Protein AF-A0AA36N4H5-F1 (afdb_monomer)

Sequence (220 aa):
MVGLMPTWQHLLQSPEVEKYDWLLNLEFDHLLRVRQLRLSIATYLARLSSEAKAAETDPLLLMFGNAFLFNRGMVKDMKRQWSSLGRTAPPGHSASGCPMFMEGHFEWPQSCSQDIVYPTLVTLMSPPVGAFGAPGCGQPPGDQLPLACFEFQRQPVHDTGLDQLSLVKEVAALARGLDASAAESSNATAALLRGAKDVPLFHHFSDPAARRAAVELLGA

Organism: NCBI:txid2562239

Mean predicted aligned error: 5.53 Å

Structure (mmCIF, N/CA/C/O backbone):
data_AF-A0AA36N4H5-F1
#
_entry.id   AF-A0AA36N4H5-F1
#
loop_
_atom_site.group_PDB
_atom_site.id
_atom_site.type_symbol
_atom_site.label_atom_id
_atom_site.label_alt_id
_atom_site.label_comp_id
_atom_site.label_asym_id
_atom_site.label_entity_id
_atom_site.label_seq_id
_atom_site.pdbx_PDB_ins_code
_atom_site.Cartn_x
_atom_site.Cartn_y
_atom_site.Cartn_z
_atom_site.occupancy
_atom_site.B_iso_or_equiv
_atom_site.auth_seq_id
_atom_site.auth_comp_id
_atom_site.auth_asym_id
_atom_site.auth_atom_id
_atom_site.pdbx_PDB_model_num
ATOM 1 N N . MET A 1 1 ? 6.215 5.063 13.542 1.00 59.59 1 MET A N 1
ATOM 2 C CA . MET A 1 1 ? 4.873 4.471 13.748 1.00 59.59 1 MET A CA 1
ATOM 3 C C . MET A 1 1 ? 3.957 5.247 14.702 1.00 59.59 1 MET A C 1
ATOM 5 O O . MET A 1 1 ? 2.751 5.181 14.514 1.00 59.59 1 MET A O 1
ATOM 9 N N . VAL A 1 2 ? 4.484 6.064 15.630 1.00 67.19 2 VAL A N 1
ATOM 10 C CA . VAL A 1 2 ? 3.697 6.910 16.568 1.00 67.19 2 VAL A CA 1
ATOM 11 C C . VAL A 1 2 ? 2.617 7.788 15.890 1.00 67.19 2 VAL A C 1
ATOM 13 O O . VAL A 1 2 ? 1.621 8.130 16.517 1.00 67.19 2 VAL A O 1
ATOM 16 N N . GLY A 1 3 ? 2.763 8.117 14.600 1.00 82.94 3 GLY A N 1
ATOM 17 C CA . GLY A 1 3 ? 1.772 8.893 13.842 1.00 82.94 3 GLY A CA 1
ATOM 18 C C . GLY A 1 3 ? 0.580 8.105 13.279 1.00 82.94 3 GLY A C 1
ATOM 19 O O . GLY A 1 3 ? -0.415 8.724 12.919 1.00 82.94 3 GLY A O 1
ATOM 20 N N . LEU A 1 4 ? 0.635 6.768 13.217 1.00 88.00 4 LEU A N 1
ATOM 21 C CA . LEU A 1 4 ? -0.356 5.973 12.480 1.00 88.00 4 LEU A CA 1
ATOM 22 C C . LEU A 1 4 ? -1.772 6.100 13.064 1.00 88.00 4 LEU A C 1
ATOM 24 O O . LEU A 1 4 ? -2.728 6.393 12.346 1.00 88.00 4 LEU A O 1
ATOM 28 N N . MET A 1 5 ? -1.904 5.906 14.377 1.00 91.94 5 MET A N 1
ATOM 29 C CA . MET A 1 5 ? -3.202 5.914 15.058 1.00 91.94 5 MET A CA 1
ATOM 30 C C . MET 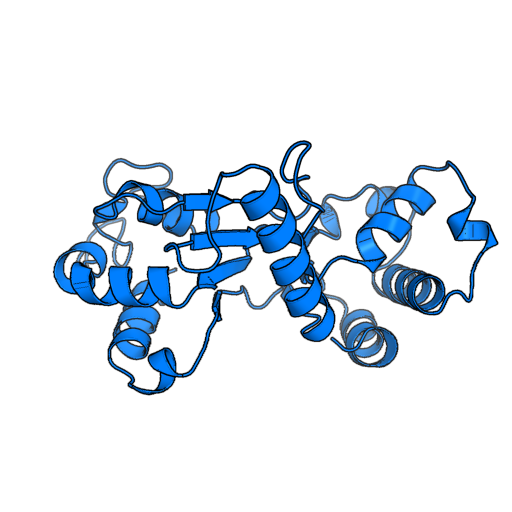A 1 5 ? -3.858 7.305 15.068 1.00 91.94 5 MET A C 1
ATOM 32 O O . MET A 1 5 ? -5.037 7.391 14.720 1.00 91.94 5 MET A O 1
ATOM 36 N 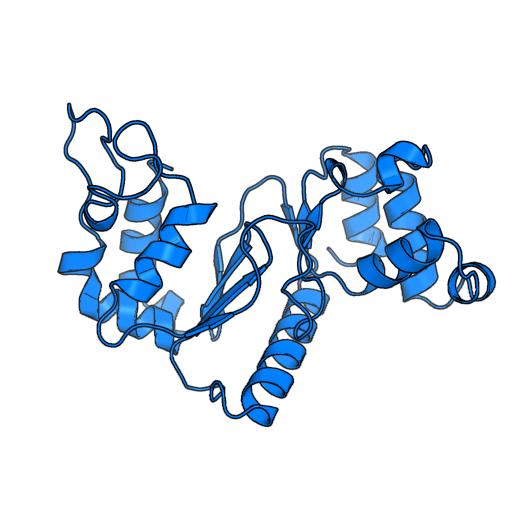N . PRO A 1 6 ? -3.135 8.408 15.361 1.00 92.38 6 PRO A N 1
ATOM 37 C CA . PRO A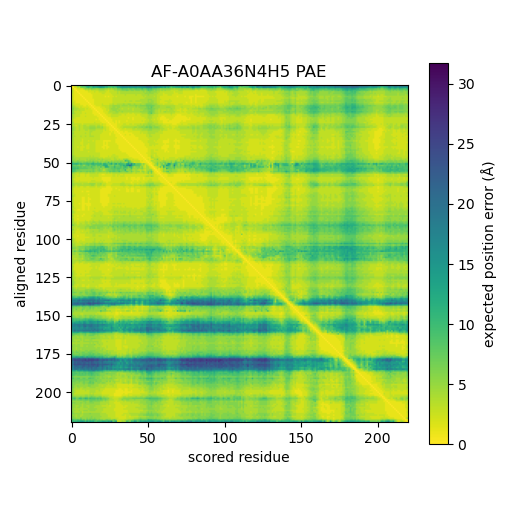 1 6 ? -3.676 9.757 15.187 1.00 92.38 6 PRO A CA 1
ATOM 38 C C . PRO A 1 6 ? -4.126 10.061 13.752 1.00 92.38 6 PRO A C 1
ATOM 40 O O . PRO A 1 6 ? -5.172 10.682 13.562 1.00 92.38 6 PRO A O 1
ATOM 43 N N . THR A 1 7 ? -3.380 9.606 12.736 1.00 92.88 7 THR A N 1
ATOM 44 C CA . THR A 1 7 ? -3.772 9.788 11.331 1.00 92.88 7 THR A CA 1
ATOM 45 C C . THR A 1 7 ? -5.088 9.078 11.029 1.00 92.88 7 THR A C 1
ATOM 47 O O . THR A 1 7 ? -5.993 9.699 10.474 1.00 92.88 7 THR A O 1
ATOM 50 N N . TRP A 1 8 ? -5.250 7.820 11.445 1.00 95.25 8 TRP A N 1
ATOM 51 C CA . TRP A 1 8 ? -6.520 7.113 11.271 1.00 95.25 8 TRP A CA 1
ATOM 52 C C . TRP A 1 8 ? -7.668 7.741 12.060 1.00 95.25 8 TRP A C 1
ATOM 54 O O . TRP A 1 8 ? -8.757 7.885 11.513 1.00 95.25 8 TRP A O 1
ATOM 64 N N . GLN A 1 9 ? -7.432 8.176 13.301 1.00 95.69 9 GLN A N 1
ATOM 65 C CA . GLN A 1 9 ? -8.433 8.895 14.094 1.00 95.69 9 GLN A CA 1
ATOM 66 C C . GLN A 1 9 ? -8.966 10.110 13.327 1.00 95.69 9 GLN A C 1
ATOM 68 O O . GLN A 1 9 ? -10.178 10.303 13.242 1.00 95.69 9 GLN A O 1
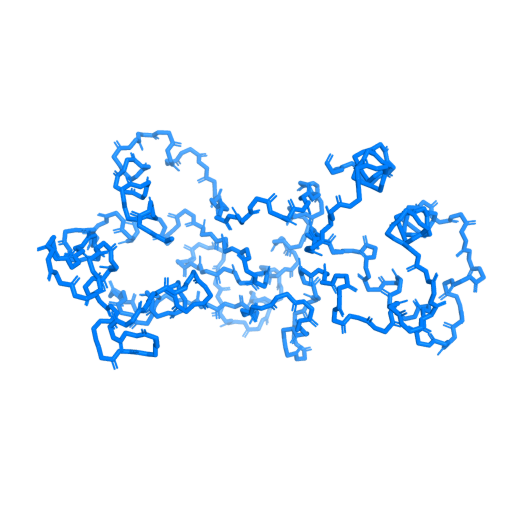ATOM 73 N N . HIS A 1 10 ? -8.065 10.905 12.746 1.00 95.19 10 HIS A N 1
ATOM 74 C CA . HIS A 1 10 ? -8.432 12.070 11.951 1.00 95.19 10 HIS A CA 1
ATOM 75 C C . HIS A 1 10 ? -9.181 11.679 10.666 1.00 95.19 10 HIS A C 1
ATOM 77 O O . HIS A 1 10 ? -10.237 12.237 10.370 1.00 95.19 10 HIS A O 1
ATOM 83 N N . LEU A 1 11 ? -8.673 10.690 9.924 1.00 95.06 11 LEU A N 1
ATOM 84 C CA . LEU A 1 11 ? -9.280 10.228 8.672 1.00 95.06 11 LEU A CA 1
ATOM 85 C C . LEU A 1 11 ? -10.694 9.675 8.878 1.00 95.06 11 LEU A C 1
ATOM 87 O O . LEU A 1 11 ? -11.600 10.035 8.134 1.00 95.06 11 LEU A O 1
ATOM 91 N N . LEU A 1 12 ? -10.914 8.840 9.896 1.00 96.00 12 LEU A N 1
ATOM 92 C CA . LEU A 1 12 ? -12.207 8.187 10.138 1.00 96.00 12 LEU A CA 1
ATOM 93 C C . LEU A 1 12 ? -13.285 9.155 10.653 1.00 96.00 12 LEU A C 1
ATOM 95 O O . LEU A 1 12 ? -14.481 8.883 10.513 1.00 96.00 12 LEU A O 1
ATOM 99 N N . GLN A 1 13 ? -12.876 10.290 11.222 1.00 94.94 13 GLN A N 1
ATOM 100 C CA . GLN A 1 13 ? -13.772 11.390 11.587 1.00 94.94 13 GLN A CA 1
ATOM 101 C C . GLN A 1 13 ? -14.134 12.285 10.395 1.00 94.94 13 GLN A C 1
ATOM 103 O O . GLN A 1 13 ? -15.137 12.995 10.453 1.00 94.94 13 GLN A O 1
ATOM 108 N N . SER A 1 14 ? -13.348 12.252 9.317 1.00 94.50 14 SER A N 1
ATOM 109 C CA . SER A 1 14 ? -13.592 13.065 8.132 1.00 94.50 14 SER A CA 1
ATOM 110 C C . SER A 1 14 ? -14.694 12.456 7.255 1.00 94.50 14 SER A C 1
ATOM 112 O O . SER A 1 14 ? -14.618 11.273 6.926 1.00 94.50 14 SER A O 1
ATOM 114 N N . PRO A 1 15 ? -15.693 13.233 6.798 1.00 91.19 15 PRO A N 1
ATOM 115 C CA . PRO A 1 15 ? -16.678 12.749 5.827 1.00 91.19 15 PRO A CA 1
ATOM 116 C C . PRO A 1 15 ? -16.055 12.473 4.448 1.00 91.19 15 PRO A C 1
ATOM 118 O O . PRO A 1 15 ? -16.621 11.733 3.648 1.00 91.19 15 PRO A O 1
ATOM 121 N N . GLU A 1 16 ? -14.877 13.037 4.161 1.00 90.88 16 GLU A N 1
ATOM 122 C CA . GLU A 1 16 ? -14.181 12.844 2.886 1.00 90.88 16 GLU A CA 1
ATOM 123 C C . GLU A 1 16 ? -13.775 11.388 2.662 1.00 90.88 16 GLU A C 1
ATOM 125 O O . GLU A 1 16 ? -13.775 10.921 1.525 1.00 90.88 16 GLU A O 1
ATOM 130 N N . VAL A 1 17 ? -13.478 10.652 3.737 1.00 91.88 17 VAL A N 1
ATOM 131 C CA . VAL A 1 17 ? -13.031 9.258 3.649 1.00 91.88 17 VAL A CA 1
ATOM 132 C C . VAL A 1 17 ? -14.075 8.360 2.978 1.00 91.88 17 VAL A C 1
ATOM 134 O O . VAL A 1 17 ? -13.733 7.415 2.274 1.00 91.88 17 VAL A O 1
ATOM 137 N N . GLU A 1 18 ? -15.358 8.692 3.134 1.00 89.69 18 GLU A N 1
ATOM 138 C CA . GLU A 1 18 ? -16.476 7.904 2.614 1.00 89.69 18 GLU A CA 1
ATOM 139 C C . GLU A 1 18 ? -16.642 8.054 1.093 1.00 89.69 18 GLU A C 1
ATOM 141 O O . GLU A 1 18 ? -17.274 7.207 0.457 1.00 89.69 18 GLU A O 1
ATOM 146 N N . LYS A 1 19 ? -16.031 9.084 0.489 1.00 94.56 19 LYS A N 1
ATOM 147 C CA . LYS A 1 19 ? -16.083 9.339 -0.959 1.00 94.56 19 LYS A CA 1
ATOM 148 C C . LYS A 1 19 ? -15.168 8.418 -1.760 1.00 94.56 19 LYS A C 1
ATOM 150 O O . LYS A 1 19 ? -15.390 8.234 -2.951 1.00 94.56 19 LYS A O 1
ATOM 155 N N . TYR A 1 20 ? -14.169 7.809 -1.126 1.00 95.19 20 TYR A N 1
ATOM 156 C CA . TYR A 1 20 ? -13.205 6.944 -1.801 1.00 95.19 20 TYR A CA 1
ATOM 157 C C . TYR A 1 20 ? -13.649 5.479 -1.746 1.00 95.19 20 TYR A C 1
ATOM 159 O O . TYR A 1 20 ? -14.224 5.029 -0.753 1.00 95.19 20 TYR A O 1
ATOM 167 N N . ASP A 1 21 ? -13.417 4.735 -2.829 1.00 95.56 21 ASP A N 1
ATOM 168 C CA . ASP A 1 21 ? -13.652 3.282 -2.862 1.00 95.56 21 ASP A CA 1
ATOM 169 C C . ASP A 1 21 ? -12.502 2.516 -2.195 1.00 95.56 21 ASP A C 1
ATOM 171 O O . ASP A 1 21 ? -12.712 1.453 -1.614 1.00 95.56 21 ASP A O 1
ATOM 175 N N . TRP A 1 22 ? -11.300 3.096 -2.252 1.00 96.44 22 TRP A N 1
ATOM 176 C CA . TRP A 1 22 ? -10.064 2.555 -1.705 1.00 96.44 22 TRP A CA 1
ATOM 177 C C . TRP A 1 22 ? -9.249 3.658 -1.035 1.00 96.44 22 TRP A C 1
ATOM 179 O O . TRP A 1 22 ? -9.112 4.754 -1.581 1.00 96.44 22 TRP A O 1
ATOM 189 N N . LEU A 1 23 ? -8.667 3.344 0.118 1.00 96.69 23 LEU A N 1
ATOM 190 C CA . LEU A 1 23 ? -7.613 4.125 0.753 1.00 96.69 23 LEU A CA 1
ATOM 191 C C . LEU A 1 23 ? -6.299 3.367 0.653 1.00 96.69 23 LEU A C 1
ATOM 193 O O . LEU A 1 23 ? -6.279 2.143 0.743 1.00 96.69 23 LEU A O 1
ATOM 197 N N . LEU A 1 24 ? -5.206 4.104 0.511 1.00 96.12 24 LEU A N 1
ATOM 198 C CA . LEU A 1 24 ? -3.859 3.557 0.466 1.00 96.12 24 LEU A CA 1
ATOM 199 C C . LEU A 1 24 ? -3.052 4.141 1.626 1.00 96.12 24 LEU A C 1
ATOM 201 O O . LEU A 1 24 ? -2.937 5.360 1.749 1.00 96.12 24 LEU A O 1
ATOM 205 N N . ASN A 1 25 ? -2.474 3.271 2.448 1.00 94.94 25 ASN A N 1
ATOM 206 C CA . ASN A 1 25 ? -1.396 3.630 3.356 1.00 94.94 25 ASN A CA 1
ATOM 207 C C . ASN A 1 25 ? -0.068 3.229 2.713 1.00 94.94 25 ASN A C 1
ATOM 209 O O . ASN A 1 25 ? 0.084 2.093 2.265 1.00 94.94 25 ASN A O 1
ATOM 213 N N . LEU A 1 26 ? 0.848 4.189 2.614 1.00 92.56 26 LEU A N 1
ATOM 214 C CA . LEU A 1 26 ? 2.094 4.053 1.873 1.00 92.56 26 LEU A CA 1
ATOM 215 C C . LEU A 1 26 ? 3.227 4.767 2.610 1.00 92.56 26 LEU A C 1
ATOM 217 O O . LEU A 1 26 ? 3.040 5.891 3.085 1.00 92.56 26 LEU A O 1
ATOM 221 N N . GLU A 1 27 ? 4.399 4.139 2.668 1.00 88.19 27 GLU A N 1
ATOM 222 C CA . GLU A 1 27 ? 5.616 4.761 3.190 1.00 88.19 27 GLU A CA 1
ATOM 223 C C . GLU A 1 27 ? 6.246 5.732 2.172 1.00 88.19 27 GLU A C 1
ATOM 225 O O . GLU A 1 27 ? 6.061 5.625 0.960 1.00 88.19 27 GLU A O 1
ATOM 230 N N . PHE A 1 28 ? 7.001 6.721 2.659 1.00 87.12 28 PHE A N 1
ATOM 231 C CA . PHE A 1 28 ? 7.526 7.817 1.826 1.00 87.12 28 PHE A CA 1
ATOM 232 C C . PHE A 1 28 ? 8.611 7.407 0.819 1.00 87.12 28 PHE A C 1
ATOM 234 O O . PHE A 1 28 ? 8.951 8.186 -0.073 1.00 87.12 28 PHE A O 1
ATOM 241 N N . ASP A 1 29 ? 9.182 6.220 0.976 1.00 87.81 29 ASP A N 1
ATOM 242 C CA . ASP A 1 29 ? 10.227 5.655 0.122 1.00 87.81 29 ASP A CA 1
ATOM 243 C C . ASP A 1 29 ? 9.671 4.811 -1.039 1.00 87.81 29 ASP A C 1
ATOM 245 O O . ASP A 1 29 ? 10.438 4.207 -1.798 1.00 87.81 29 ASP A O 1
ATOM 249 N N . HIS A 1 30 ? 8.346 4.798 -1.198 1.00 91.81 30 HIS A N 1
ATOM 250 C CA . HIS A 1 30 ? 7.672 4.179 -2.323 1.00 91.81 30 HIS A CA 1
ATOM 251 C C . HIS A 1 30 ? 7.376 5.193 -3.431 1.00 91.81 30 HIS A C 1
ATOM 253 O O . HIS A 1 30 ? 6.950 6.327 -3.202 1.00 91.81 30 HIS A O 1
ATOM 259 N N . LEU A 1 31 ? 7.538 4.742 -4.668 1.00 92.31 31 LEU A N 1
ATOM 260 C CA . LEU A 1 31 ? 7.066 5.417 -5.864 1.00 92.31 31 LEU A CA 1
ATOM 261 C C . LEU A 1 31 ? 5.802 4.711 -6.372 1.00 92.31 31 LEU A C 1
ATOM 263 O O . LEU A 1 31 ? 5.827 3.512 -6.651 1.00 92.31 31 LEU A O 1
ATOM 267 N N . LEU A 1 32 ? 4.711 5.465 -6.519 1.00 94.25 32 LEU A N 1
ATOM 268 C CA . LEU A 1 32 ? 3.389 4.945 -6.861 1.00 94.25 32 LEU A CA 1
ATOM 269 C C . LEU A 1 32 ? 2.999 5.242 -8.311 1.00 94.25 32 LEU A C 1
ATOM 271 O O . LEU A 1 32 ? 2.854 6.389 -8.698 1.00 94.25 32 LEU A O 1
ATOM 275 N N . ARG A 1 33 ? 2.663 4.207 -9.080 1.00 94.06 33 ARG A N 1
ATOM 276 C CA . ARG A 1 33 ? 2.057 4.322 -10.415 1.00 94.06 33 ARG A CA 1
ATOM 277 C C . ARG A 1 33 ? 0.545 4.195 -10.322 1.00 94.06 33 ARG A C 1
ATOM 279 O O . ARG A 1 33 ? -0.002 3.099 -10.425 1.00 94.06 33 ARG A O 1
ATOM 286 N N . VAL A 1 34 ? -0.157 5.318 -10.168 1.00 92.88 34 VAL A N 1
ATOM 287 C CA . VAL A 1 34 ? -1.609 5.349 -9.877 1.00 92.88 34 VAL A CA 1
ATOM 288 C C . VAL A 1 34 ? -2.448 4.558 -10.887 1.00 92.88 34 VAL A C 1
ATOM 290 O O . VAL A 1 34 ? -3.351 3.815 -10.498 1.00 92.88 34 VAL A O 1
ATOM 293 N N . ARG A 1 35 ? -2.163 4.684 -12.191 1.00 93.19 35 ARG A N 1
ATOM 294 C CA . ARG A 1 35 ? -2.881 3.917 -13.224 1.00 93.19 35 ARG A CA 1
ATOM 295 C C . ARG A 1 35 ? -2.684 2.416 -13.029 1.00 93.19 35 ARG A C 1
ATOM 297 O O . ARG A 1 35 ? -3.655 1.666 -13.089 1.00 93.19 35 ARG A O 1
ATOM 304 N N . GLN A 1 36 ? -1.445 2.002 -12.785 1.00 93.81 36 GLN A N 1
ATOM 305 C CA . GLN A 1 36 ? -1.119 0.600 -12.585 1.00 93.81 36 GLN A CA 1
ATOM 306 C C . GLN A 1 36 ? -1.735 0.078 -11.285 1.00 93.81 36 GLN A C 1
ATOM 308 O O . GLN A 1 36 ? -2.271 -1.019 -11.288 1.00 93.81 36 GLN A O 1
ATOM 313 N N . LEU A 1 37 ? -1.782 0.890 -10.221 1.00 95.38 37 LEU A N 1
ATOM 314 C CA . LEU A 1 37 ? -2.441 0.531 -8.961 1.00 95.38 37 LEU A CA 1
ATOM 315 C C . LEU A 1 37 ? -3.902 0.144 -9.190 1.00 95.38 37 LEU A C 1
ATOM 317 O O . LEU A 1 37 ? -4.343 -0.906 -8.735 1.00 95.38 37 LEU A O 1
ATOM 321 N N . ARG A 1 38 ? -4.640 0.960 -9.950 1.00 95.31 38 ARG A N 1
ATOM 322 C CA . ARG A 1 38 ? -6.045 0.683 -10.284 1.00 95.31 38 ARG A CA 1
ATOM 323 C C . ARG A 1 38 ? -6.199 -0.620 -11.074 1.00 95.31 38 ARG A C 1
ATOM 325 O O . ARG A 1 38 ? -7.095 -1.403 -10.775 1.00 95.31 38 ARG A O 1
ATOM 332 N N . LEU A 1 39 ? -5.319 -0.866 -12.048 1.00 94.31 39 LEU A N 1
ATOM 333 C CA . LEU A 1 39 ? -5.316 -2.107 -12.831 1.00 94.31 39 LEU A CA 1
ATOM 334 C C . LEU A 1 39 ? -4.983 -3.332 -11.967 1.00 94.31 39 LEU A C 1
ATOM 336 O O . LEU A 1 39 ? -5.626 -4.373 -12.110 1.00 94.31 39 LEU A O 1
ATOM 340 N N . SER A 1 40 ? -4.025 -3.210 -11.048 1.00 94.00 40 SER A N 1
ATOM 341 C CA . SER A 1 40 ? -3.658 -4.271 -10.110 1.00 94.00 40 SER A CA 1
ATOM 342 C C . SER A 1 40 ? -4.802 -4.589 -9.149 1.00 94.00 40 SER A C 1
ATOM 344 O O . SER A 1 40 ? -5.121 -5.762 -8.988 1.00 94.00 40 SER A O 1
ATOM 346 N N . ILE A 1 41 ? -5.480 -3.578 -8.587 1.00 94.75 41 ILE A N 1
ATOM 347 C CA . ILE A 1 41 ? -6.679 -3.778 -7.752 1.00 94.75 41 ILE A CA 1
ATOM 348 C C . ILE A 1 41 ? -7.748 -4.544 -8.539 1.00 94.75 41 ILE A C 1
ATOM 350 O O . ILE A 1 41 ? -8.220 -5.578 -8.074 1.00 94.75 41 ILE A O 1
ATOM 354 N N . ALA A 1 42 ? -8.086 -4.093 -9.751 1.00 94.31 42 ALA A N 1
ATOM 355 C CA . ALA A 1 42 ? -9.085 -4.762 -10.586 1.00 94.31 42 ALA A CA 1
ATOM 356 C C . ALA A 1 42 ? -8.696 -6.219 -10.901 1.00 94.31 42 ALA A C 1
ATOM 358 O O . ALA A 1 42 ? -9.529 -7.121 -10.826 1.00 94.31 42 ALA A O 1
ATOM 359 N N . THR A 1 43 ? -7.415 -6.464 -11.193 1.00 92.50 43 THR A N 1
ATOM 360 C CA . THR A 1 43 ? -6.883 -7.810 -11.455 1.00 92.50 43 THR A CA 1
ATOM 361 C C . THR A 1 43 ? -7.000 -8.711 -10.227 1.00 92.50 43 THR A C 1
ATOM 363 O O . THR A 1 43 ? -7.411 -9.864 -10.349 1.00 92.50 43 THR A O 1
ATOM 366 N N . TYR A 1 44 ? -6.664 -8.195 -9.043 1.00 92.81 44 TYR A N 1
ATOM 367 C CA . TYR A 1 44 ? -6.799 -8.922 -7.783 1.00 92.81 44 TYR A CA 1
ATOM 368 C C . TYR A 1 44 ? -8.263 -9.267 -7.509 1.00 92.81 44 TYR A C 1
ATOM 370 O O . TYR A 1 44 ? -8.577 -10.430 -7.278 1.00 92.81 44 TYR A O 1
ATOM 378 N N . LEU A 1 45 ? -9.168 -8.289 -7.596 1.00 92.75 45 LEU A N 1
ATOM 379 C CA . LEU A 1 45 ? -10.597 -8.497 -7.347 1.00 92.75 45 LEU A CA 1
ATOM 380 C C . LEU A 1 45 ? -11.213 -9.526 -8.299 1.00 92.75 45 LEU A C 1
ATOM 382 O O . LEU A 1 45 ? -11.966 -10.391 -7.852 1.00 92.75 45 LEU A O 1
ATOM 386 N N . ALA A 1 46 ? -10.857 -9.481 -9.586 1.00 92.12 46 ALA A N 1
ATOM 387 C CA . ALA A 1 46 ? -11.315 -10.462 -10.565 1.00 92.12 46 ALA A CA 1
ATOM 388 C C . ALA A 1 46 ? -10.874 -11.888 -10.192 1.00 92.12 46 ALA A C 1
ATOM 390 O O . ALA A 1 46 ? -11.685 -12.814 -10.235 1.00 92.12 46 ALA A O 1
ATOM 391 N N . ARG A 1 47 ? -9.613 -12.061 -9.765 1.00 90.44 47 ARG A N 1
ATOM 392 C CA . ARG A 1 47 ? -9.093 -13.362 -9.313 1.00 90.44 47 ARG A CA 1
ATOM 393 C C . ARG A 1 47 ? -9.788 -13.844 -8.042 1.00 90.44 47 ARG A C 1
ATOM 395 O O . ARG A 1 47 ? -10.304 -14.957 -8.025 1.00 90.44 47 ARG A O 1
ATOM 402 N N . LEU A 1 48 ? -9.878 -12.996 -7.019 1.00 90.12 48 LEU A N 1
ATOM 403 C CA . LEU A 1 48 ? -10.523 -13.337 -5.746 1.00 90.12 48 LEU A CA 1
ATOM 404 C C . LEU A 1 48 ? -12.000 -13.713 -5.922 1.00 90.12 48 LEU A C 1
ATOM 406 O O . LEU A 1 48 ? -12.462 -14.675 -5.308 1.00 90.12 48 LEU A O 1
ATOM 410 N N . SER A 1 49 ? -12.707 -13.005 -6.805 1.00 88.00 49 SER A N 1
ATOM 411 C CA . SER A 1 49 ? -14.098 -13.311 -7.149 1.00 88.00 49 SER A CA 1
ATOM 412 C C . SER A 1 49 ? -14.209 -14.653 -7.874 1.00 88.00 49 SER A C 1
ATOM 414 O O . SER A 1 49 ? -15.066 -15.465 -7.535 1.00 88.00 49 SER A O 1
ATOM 416 N N . SER A 1 50 ? -13.320 -14.922 -8.840 1.00 87.62 50 SER A N 1
ATOM 417 C CA . SER A 1 50 ? -13.313 -16.192 -9.584 1.00 87.62 50 SER A CA 1
ATOM 418 C C . SER A 1 50 ? -13.014 -17.410 -8.704 1.00 87.62 50 SER A C 1
ATOM 420 O O . SER A 1 50 ? -13.500 -18.503 -8.976 1.00 87.62 50 SER A O 1
ATOM 422 N N . GLU A 1 51 ? -12.265 -17.210 -7.620 1.00 85.69 51 GLU A N 1
ATOM 423 C CA . GLU A 1 51 ? -11.926 -18.244 -6.639 1.00 85.69 51 GLU A CA 1
ATOM 424 C C . GLU A 1 51 ? -12.934 -18.321 -5.478 1.00 85.69 51 GLU A C 1
ATOM 426 O O . GLU A 1 51 ? -12.707 -19.065 -4.526 1.00 85.69 51 GLU A O 1
ATOM 431 N N . ALA A 1 52 ? -14.033 -17.553 -5.534 1.00 81.19 52 ALA A N 1
ATOM 432 C CA . ALA A 1 52 ? -15.040 -17.434 -4.475 1.00 81.19 52 ALA A CA 1
ATOM 433 C C . ALA A 1 52 ? -14.451 -17.090 -3.089 1.00 81.19 52 ALA A C 1
ATOM 435 O O . ALA A 1 52 ? -14.990 -17.482 -2.055 1.00 81.19 52 ALA A O 1
ATOM 436 N N . LYS A 1 53 ? -13.330 -16.358 -3.065 1.00 77.56 53 LYS A N 1
ATOM 437 C CA . LYS A 1 53 ? -12.630 -15.970 -1.832 1.00 77.56 53 LYS A CA 1
ATOM 438 C C . LYS A 1 53 ? -13.130 -14.661 -1.242 1.00 77.56 53 LYS A C 1
ATOM 440 O O . LYS A 1 53 ? -13.027 -14.472 -0.035 1.00 77.56 53 LYS A O 1
ATOM 445 N N . ALA A 1 54 ? -13.612 -13.759 -2.091 1.00 83.88 54 ALA A N 1
ATOM 446 C CA . ALA A 1 54 ? -14.180 -12.480 -1.691 1.00 83.88 54 ALA A CA 1
ATOM 447 C C . ALA A 1 54 ? -15.023 -11.892 -2.824 1.00 83.88 54 ALA A C 1
ATOM 449 O O . ALA A 1 54 ? -14.647 -11.993 -3.995 1.00 83.88 54 ALA A O 1
ATOM 450 N N . ALA A 1 55 ? -16.118 -11.229 -2.469 1.00 83.19 55 ALA A N 1
ATOM 451 C CA . ALA A 1 55 ? -16.809 -10.299 -3.347 1.00 83.19 55 ALA A CA 1
ATOM 452 C C . ALA A 1 55 ? -16.161 -8.907 -3.269 1.00 83.19 55 ALA A C 1
ATOM 454 O O . ALA A 1 55 ? -15.593 -8.519 -2.250 1.00 83.19 55 ALA A O 1
ATOM 455 N N . GLU A 1 56 ? -16.304 -8.107 -4.327 1.00 78.75 56 GLU A N 1
ATOM 456 C CA . GLU A 1 56 ? -15.817 -6.717 -4.366 1.00 78.75 56 GLU A CA 1
ATOM 457 C C . GLU A 1 56 ? -16.365 -5.849 -3.214 1.00 78.75 56 GLU A C 1
ATOM 459 O O . GLU A 1 56 ? -15.710 -4.908 -2.762 1.00 78.75 56 GLU A O 1
ATOM 464 N N . THR A 1 57 ? -17.560 -6.180 -2.719 1.00 84.88 57 THR A N 1
ATOM 465 C CA . THR A 1 57 ? -18.245 -5.463 -1.638 1.00 84.88 57 THR A CA 1
ATOM 466 C C . THR A 1 57 ? -17.821 -5.878 -0.233 1.00 84.88 57 THR A C 1
ATOM 468 O O . THR A 1 57 ? -18.157 -5.170 0.719 1.00 84.88 57 THR A O 1
ATOM 471 N N . ASP A 1 58 ? -17.128 -7.007 -0.082 1.00 92.69 58 ASP A N 1
ATOM 472 C CA . ASP A 1 58 ? -16.709 -7.494 1.232 1.00 92.69 58 ASP A CA 1
ATOM 473 C C . ASP A 1 58 ? -15.657 -6.551 1.827 1.00 92.69 58 ASP A C 1
ATOM 475 O O . ASP A 1 58 ? -14.901 -5.941 1.078 1.00 92.69 58 ASP A O 1
ATOM 479 N N . PRO A 1 59 ? -15.564 -6.380 3.154 1.00 96.81 59 PRO A N 1
ATOM 480 C CA . PRO A 1 59 ? -14.415 -5.725 3.770 1.00 96.81 59 PRO A CA 1
ATOM 481 C C . PRO A 1 59 ? -13.110 -6.439 3.395 1.00 96.81 59 PRO A C 1
ATOM 483 O O . PRO A 1 59 ? -12.977 -7.641 3.627 1.00 96.81 59 PRO A O 1
ATOM 486 N N . LEU A 1 60 ? -12.150 -5.703 2.826 1.00 96.62 60 LEU A N 1
ATOM 487 C CA . LEU A 1 60 ? -10.900 -6.263 2.309 1.00 96.62 60 LEU A CA 1
ATOM 488 C C . LEU A 1 60 ? -9.683 -5.387 2.611 1.00 96.62 60 LEU A C 1
ATOM 490 O O . LEU A 1 60 ? -9.724 -4.163 2.450 1.00 96.62 60 LEU A O 1
ATOM 494 N N . LEU A 1 61 ? -8.581 -6.065 2.937 1.00 96.50 61 LEU A N 1
ATOM 495 C CA . LEU A 1 61 ? -7.223 -5.531 2.936 1.00 96.50 61 LEU A CA 1
ATOM 496 C C . LEU A 1 61 ? -6.433 -6.152 1.778 1.00 96.50 61 LEU A C 1
ATOM 498 O O . LEU A 1 61 ? -6.301 -7.375 1.705 1.00 96.50 61 LEU A O 1
ATOM 502 N N . LEU A 1 62 ? -5.848 -5.330 0.906 1.00 95.31 62 LEU A N 1
ATOM 503 C CA . LEU A 1 62 ? -4.813 -5.796 -0.019 1.00 95.31 62 LEU A CA 1
ATOM 504 C C . LEU A 1 62 ? -3.433 -5.374 0.487 1.00 95.31 62 LEU A C 1
ATOM 506 O O . LEU A 1 62 ? -3.209 -4.208 0.811 1.00 95.31 62 LEU A O 1
ATOM 510 N N . MET A 1 63 ? -2.516 -6.333 0.538 1.00 94.62 63 MET A N 1
ATOM 511 C CA . MET A 1 63 ? -1.132 -6.162 0.970 1.00 94.62 63 MET A CA 1
ATOM 512 C C . MET A 1 63 ? -0.236 -6.156 -0.266 1.00 94.62 63 MET A C 1
ATOM 514 O O . MET A 1 63 ? -0.001 -7.196 -0.891 1.00 94.62 63 MET A O 1
ATOM 518 N N . PHE A 1 64 ? 0.209 -4.966 -0.662 1.00 93.56 64 PHE A N 1
ATOM 519 C CA . PHE A 1 64 ? 1.122 -4.753 -1.781 1.00 93.56 64 PHE A CA 1
ATOM 520 C C . PHE A 1 64 ? 2.524 -4.496 -1.222 1.00 93.56 64 PHE A C 1
ATOM 522 O O . PHE A 1 64 ? 3.084 -3.413 -1.371 1.00 93.56 64 PHE A O 1
ATOM 529 N N . GLY A 1 65 ? 3.076 -5.487 -0.523 1.00 89.56 65 GLY A N 1
ATOM 530 C CA . GLY A 1 65 ? 4.274 -5.312 0.285 1.00 89.56 65 GLY A CA 1
ATOM 531 C C . GLY A 1 65 ? 3.986 -4.448 1.509 1.00 89.56 65 GLY A C 1
ATOM 532 O O . GLY A 1 65 ? 3.083 -4.764 2.280 1.00 89.56 65 GLY A O 1
ATOM 533 N N . ASN A 1 66 ? 4.720 -3.346 1.663 1.00 88.50 66 ASN A N 1
ATOM 534 C CA . ASN A 1 66 ? 4.545 -2.407 2.783 1.00 88.50 66 ASN A CA 1
ATOM 535 C C . ASN A 1 66 ? 3.527 -1.299 2.464 1.00 88.50 66 ASN A C 1
ATOM 537 O O . ASN A 1 66 ? 3.365 -0.329 3.201 1.00 88.50 66 ASN A O 1
ATOM 541 N N . ALA A 1 67 ? 2.815 -1.453 1.348 1.00 93.31 67 ALA A N 1
ATOM 542 C CA . ALA A 1 67 ? 1.689 -0.629 0.968 1.00 93.31 67 ALA A CA 1
ATOM 543 C C . ALA A 1 67 ? 0.383 -1.383 1.227 1.00 93.31 67 ALA A C 1
ATOM 545 O O . ALA A 1 67 ? 0.153 -2.470 0.692 1.00 93.31 67 ALA A O 1
ATOM 546 N N . PHE A 1 68 ? -0.498 -0.782 2.017 1.00 95.50 68 PHE A N 1
ATOM 547 C CA . PHE A 1 68 ? -1.733 -1.413 2.471 1.00 95.50 68 PHE A CA 1
ATOM 548 C C . PHE A 1 68 ? -2.938 -0.692 1.885 1.00 95.50 68 PHE A C 1
ATOM 550 O O . PHE A 1 68 ? -3.071 0.526 2.021 1.00 95.50 68 PHE A O 1
ATOM 557 N N . LEU A 1 69 ? -3.811 -1.438 1.213 1.00 96.94 69 LEU A N 1
ATOM 558 C CA . LEU A 1 69 ? -4.996 -0.901 0.564 1.00 96.94 69 LEU A CA 1
ATOM 559 C C . LEU A 1 69 ? -6.252 -1.370 1.286 1.00 96.94 69 LEU A C 1
ATOM 561 O O . LEU A 1 69 ? -6.493 -2.567 1.417 1.00 96.94 69 LEU A O 1
ATOM 565 N N . PHE A 1 70 ? -7.076 -0.414 1.687 1.00 97.25 70 PHE A N 1
ATOM 566 C CA . PHE A 1 70 ? -8.284 -0.620 2.473 1.00 97.25 70 PHE A CA 1
ATOM 567 C C . PHE A 1 70 ? -9.471 -0.264 1.599 1.00 97.25 70 PHE A C 1
ATOM 569 O O . PHE A 1 70 ? -9.591 0.891 1.178 1.00 97.25 70 PHE A O 1
ATOM 576 N N . ASN A 1 71 ? -10.353 -1.215 1.311 1.00 97.25 71 ASN A N 1
ATOM 577 C CA . ASN A 1 71 ? -11.564 -0.865 0.580 1.00 97.25 71 ASN A CA 1
ATOM 578 C C . ASN A 1 71 ? -12.580 -0.157 1.493 1.00 97.25 71 ASN A C 1
ATOM 580 O O . ASN A 1 71 ? -12.491 -0.186 2.725 1.00 97.25 71 ASN A O 1
ATOM 584 N N . ARG A 1 72 ? -13.587 0.479 0.887 1.00 96.06 72 ARG A N 1
ATOM 585 C CA . ARG A 1 72 ? -14.628 1.221 1.615 1.00 96.06 72 ARG A CA 1
ATOM 586 C C . ARG A 1 72 ? -15.324 0.370 2.685 1.00 96.06 72 ARG A C 1
ATOM 588 O O . ARG A 1 72 ? -15.646 0.900 3.748 1.00 96.06 72 ARG A O 1
ATOM 595 N N . GLY A 1 73 ? -15.562 -0.916 2.416 1.00 95.94 73 GLY A N 1
ATOM 596 C CA . GLY A 1 73 ? -16.159 -1.850 3.375 1.00 95.94 73 GLY A CA 1
ATOM 597 C C . GLY A 1 73 ? -15.322 -1.969 4.649 1.00 95.94 73 GLY A C 1
ATOM 598 O O . GLY A 1 73 ? -15.824 -1.721 5.744 1.00 95.94 73 GLY A O 1
ATOM 599 N N . MET A 1 74 ? -14.020 -2.229 4.502 1.00 96.88 74 MET A N 1
ATOM 600 C CA . MET A 1 74 ? -13.088 -2.312 5.628 1.00 96.88 74 MET A CA 1
ATOM 601 C C . MET A 1 74 ? -13.007 -1.002 6.410 1.00 96.88 74 MET A C 1
ATOM 603 O O . MET A 1 74 ? -13.063 -1.020 7.636 1.00 96.88 74 MET A O 1
ATOM 607 N N . VAL A 1 75 ? -12.933 0.143 5.730 1.00 96.94 75 VAL A N 1
ATOM 608 C CA . VAL A 1 75 ? -12.845 1.455 6.395 1.00 96.94 75 VAL A CA 1
ATOM 609 C C . VAL A 1 75 ? -14.095 1.750 7.231 1.00 96.94 75 VAL A C 1
ATOM 611 O O . VAL A 1 75 ? -13.986 2.240 8.359 1.00 96.94 75 VAL A O 1
ATOM 614 N N .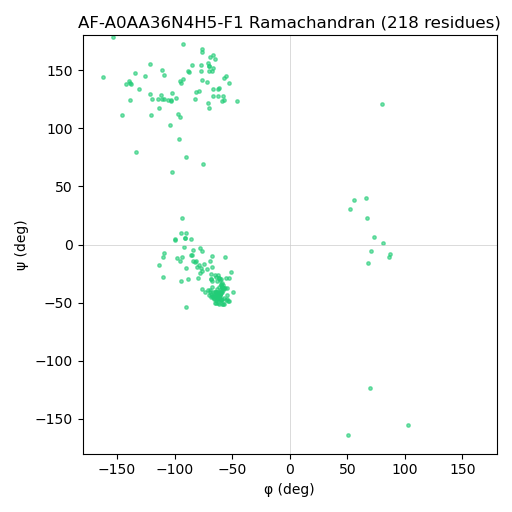 LYS A 1 76 ? -15.291 1.421 6.722 1.00 95.94 76 LYS A N 1
ATOM 615 C CA . LYS A 1 76 ? -16.548 1.541 7.484 1.00 95.94 76 LYS A CA 1
ATOM 616 C C . LYS A 1 76 ? -16.536 0.653 8.729 1.00 95.94 76 LYS A C 1
ATOM 618 O O . LYS A 1 76 ? -16.950 1.091 9.805 1.00 95.94 76 LYS A O 1
ATOM 623 N N . ASP A 1 77 ? -16.019 -0.561 8.597 1.00 96.56 77 ASP A N 1
ATOM 624 C CA . ASP A 1 77 ? -15.918 -1.517 9.696 1.00 96.56 77 ASP A CA 1
ATOM 625 C C . ASP A 1 77 ? -14.889 -1.100 10.748 1.00 96.56 77 ASP A C 1
ATOM 627 O O . ASP A 1 77 ? -15.165 -1.208 11.946 1.00 96.56 77 ASP A O 1
ATOM 631 N N . MET A 1 78 ? -13.752 -0.551 10.316 1.00 96.69 78 MET A N 1
ATOM 632 C CA . MET A 1 78 ? -12.759 0.069 11.193 1.00 96.69 78 MET A CA 1
ATOM 633 C C . MET A 1 78 ? -13.373 1.238 11.964 1.00 96.69 78 MET A C 1
ATOM 635 O O . MET A 1 78 ? -13.236 1.294 13.183 1.00 96.69 78 MET A O 1
ATOM 639 N N . LYS A 1 79 ? -14.105 2.137 11.285 1.00 96.81 79 LYS A N 1
ATOM 640 C CA . LYS A 1 79 ? -14.786 3.288 11.908 1.00 96.81 79 LYS A CA 1
ATOM 641 C C . LYS A 1 79 ? -15.762 2.850 13.000 1.00 96.81 79 LYS A C 1
ATOM 643 O O . LYS A 1 79 ? -15.733 3.403 14.096 1.00 96.81 79 LYS A O 1
ATOM 648 N N . ARG A 1 80 ? -16.590 1.833 12.730 1.00 97.19 80 ARG A N 1
ATOM 649 C CA . ARG A 1 80 ? -17.549 1.274 13.703 1.00 97.19 80 ARG A CA 1
ATOM 650 C C . ARG A 1 80 ? -16.859 0.759 14.970 1.00 97.19 80 ARG A C 1
ATOM 652 O O . ARG A 1 80 ? -17.404 0.888 16.060 1.00 97.19 80 ARG A O 1
ATOM 659 N N . GLN A 1 81 ? -15.674 0.176 14.821 1.00 97.31 81 GLN A N 1
ATOM 660 C CA . GLN A 1 81 ? -14.936 -0.497 15.893 1.00 97.31 81 GLN A CA 1
ATOM 661 C C . GLN A 1 81 ? -13.823 0.376 16.497 1.00 97.31 81 GLN A C 1
ATOM 663 O O . GLN A 1 81 ? -13.068 -0.078 17.360 1.00 97.31 81 GLN A O 1
ATOM 668 N N . TRP A 1 82 ? -13.715 1.638 16.068 1.00 96.69 82 TRP A N 1
ATOM 669 C CA . TRP A 1 82 ? -12.554 2.481 16.344 1.00 96.69 82 TRP A CA 1
ATOM 670 C C . TRP A 1 82 ? -12.354 2.800 17.829 1.00 96.69 82 TRP A C 1
ATOM 672 O O . TRP A 1 82 ? -11.227 2.989 18.267 1.00 96.69 82 TRP A O 1
ATOM 682 N N . SER A 1 83 ? -13.412 2.794 18.643 1.00 95.69 83 SER A N 1
ATOM 683 C CA . SER A 1 83 ? -13.286 2.953 20.102 1.00 95.69 83 SER A CA 1
ATOM 684 C C . SER A 1 83 ? -12.434 1.858 20.759 1.00 95.69 83 SER A C 1
ATOM 686 O O . SER A 1 83 ? -11.775 2.114 21.765 1.00 95.69 83 SER A O 1
ATOM 688 N N . SER A 1 84 ? -12.424 0.654 20.180 1.00 95.38 84 SER A N 1
ATOM 689 C CA . SER A 1 84 ? -11.568 -0.457 20.598 1.00 95.38 84 SER A CA 1
ATOM 690 C C . SER A 1 84 ? -10.230 -0.434 19.854 1.00 95.38 84 SER A C 1
ATOM 692 O O . SER A 1 84 ? -9.170 -0.383 20.479 1.00 95.38 84 SER A O 1
ATOM 694 N N . LEU A 1 85 ? -10.278 -0.399 18.517 1.00 95.31 85 LEU A N 1
ATOM 695 C CA . LEU A 1 85 ? -9.098 -0.511 17.649 1.00 95.31 85 LEU A CA 1
ATOM 696 C C . LEU A 1 85 ? -8.162 0.705 17.743 1.00 95.31 85 LEU A C 1
ATOM 698 O O . LEU A 1 85 ? -6.956 0.570 17.583 1.00 95.31 85 LEU A O 1
ATOM 702 N N . GLY A 1 86 ? -8.707 1.887 18.031 1.00 94.56 86 GLY A N 1
ATOM 703 C CA . GLY A 1 86 ? -8.009 3.173 18.069 1.00 94.56 86 GLY A CA 1
ATOM 704 C C . GLY A 1 86 ? -7.135 3.411 19.305 1.00 94.56 86 GLY A C 1
ATOM 705 O O . GLY A 1 86 ? -6.458 4.435 19.385 1.00 94.56 86 GLY A O 1
ATOM 706 N N . ARG A 1 87 ? -7.162 2.507 20.293 1.00 95.19 87 ARG A N 1
ATOM 707 C CA . ARG A 1 87 ? -6.447 2.680 21.566 1.00 95.19 87 ARG A CA 1
ATOM 708 C C . ARG A 1 87 ? -4.939 2.536 21.372 1.00 95.19 87 ARG A C 1
ATOM 710 O O . ARG A 1 87 ? -4.488 1.621 20.690 1.00 95.19 87 ARG A O 1
ATOM 717 N N . THR A 1 88 ? -4.158 3.381 22.040 1.00 95.31 88 THR A N 1
ATOM 718 C CA . THR A 1 88 ? -2.688 3.342 22.020 1.00 95.31 88 THR A CA 1
ATOM 719 C C . THR A 1 88 ? -2.098 3.154 23.411 1.00 95.31 88 THR A C 1
ATOM 721 O O . THR A 1 88 ? -2.730 3.491 24.416 1.00 95.31 88 THR A O 1
ATOM 724 N N . ALA A 1 89 ? -0.878 2.617 23.469 1.00 93.94 89 ALA A N 1
ATOM 725 C CA . ALA A 1 89 ? -0.120 2.529 24.707 1.00 93.94 89 ALA A CA 1
ATOM 726 C C . ALA A 1 89 ? 0.138 3.942 25.259 1.00 93.94 89 ALA A C 1
ATOM 728 O O . ALA A 1 89 ? 0.526 4.832 24.487 1.00 93.94 89 ALA A O 1
ATOM 729 N N . PRO A 1 90 ? -0.065 4.164 26.569 1.00 93.38 90 PRO A N 1
ATOM 730 C CA . PRO A 1 90 ? 0.025 5.491 27.160 1.00 93.38 90 PRO A CA 1
ATOM 731 C C . PRO A 1 90 ? 1.472 6.017 27.184 1.00 93.38 90 PRO A C 1
ATOM 733 O O . PRO A 1 90 ? 2.424 5.230 27.122 1.00 93.38 90 PRO A O 1
ATOM 736 N N . PRO A 1 91 ? 1.656 7.343 27.337 1.00 92.69 91 PRO A N 1
ATOM 737 C CA . PRO A 1 91 ? 2.968 7.932 27.582 1.00 92.69 91 PRO A CA 1
ATOM 738 C C . PRO A 1 91 ? 3.680 7.265 28.766 1.00 92.69 91 PRO A C 1
ATOM 740 O O . PRO A 1 91 ? 3.060 6.979 29.789 1.00 92.69 91 PRO A O 1
ATOM 743 N N . GLY A 1 92 ? 4.985 7.027 28.630 1.00 90.12 92 GLY A N 1
ATOM 744 C CA . GLY A 1 92 ? 5.800 6.356 29.652 1.00 90.12 92 GLY A CA 1
ATOM 745 C C . GLY A 1 92 ? 5.811 4.825 29.564 1.00 90.12 92 GLY A C 1
ATOM 746 O O . GLY A 1 92 ? 6.617 4.195 30.243 1.00 90.12 92 GLY A O 1
ATOM 747 N N . HIS A 1 93 ? 4.984 4.220 28.705 1.00 91.25 93 HIS A N 1
ATOM 748 C CA . HIS A 1 93 ? 5.108 2.806 28.346 1.00 91.25 93 HIS A CA 1
ATOM 749 C C . HIS A 1 93 ? 6.265 2.595 27.351 1.00 91.25 93 HIS A C 1
ATOM 751 O O . HIS A 1 93 ? 6.522 3.460 26.513 1.00 91.25 93 HIS A O 1
ATOM 757 N N . SER A 1 94 ? 6.930 1.434 27.378 1.00 90.31 94 SER A N 1
ATOM 758 C CA . SER A 1 94 ? 7.994 1.094 26.409 1.00 90.31 94 SER A CA 1
ATOM 759 C C . SER A 1 94 ? 7.494 1.102 24.959 1.00 90.31 94 SER A C 1
ATOM 761 O O . SER A 1 94 ? 8.202 1.555 24.069 1.00 90.31 94 SER A O 1
ATOM 763 N N . ALA A 1 95 ? 6.233 0.712 24.759 1.00 89.94 95 ALA A N 1
ATOM 764 C CA . ALA A 1 95 ? 5.523 0.765 23.479 1.00 89.94 95 ALA A CA 1
ATOM 765 C C . ALA A 1 95 ? 4.691 2.050 23.273 1.00 89.94 95 ALA A C 1
ATOM 767 O O . ALA A 1 95 ? 3.696 2.017 22.552 1.00 89.94 95 ALA A O 1
ATOM 768 N N . SER A 1 96 ? 5.000 3.159 23.960 1.00 91.19 96 SER A N 1
ATOM 769 C CA . SER A 1 96 ? 4.202 4.399 23.910 1.00 91.19 96 SER A CA 1
ATOM 770 C C . SER A 1 96 ? 3.821 4.791 22.472 1.00 91.19 96 SER A C 1
ATOM 772 O O . SER A 1 96 ? 4.683 4.980 21.614 1.00 91.19 96 SER A O 1
ATOM 774 N N . GLY A 1 97 ? 2.519 4.948 22.214 1.00 89.75 97 GLY A N 1
ATOM 775 C CA . GLY A 1 97 ? 1.976 5.280 20.892 1.00 89.75 97 GLY A CA 1
ATOM 776 C C . GLY A 1 97 ? 1.707 4.089 19.963 1.00 89.75 97 GLY A C 1
ATOM 777 O O . GLY A 1 97 ? 1.027 4.275 18.954 1.00 89.75 97 GLY A O 1
ATOM 778 N N . CYS A 1 98 ? 2.164 2.878 20.290 1.00 91.88 98 CYS A N 1
ATOM 779 C CA . CYS A 1 98 ? 1.772 1.675 19.559 1.00 91.88 98 CYS A CA 1
ATOM 780 C C . CYS A 1 98 ? 0.302 1.317 19.827 1.00 91.88 98 CYS A C 1
ATOM 782 O O . CYS A 1 98 ? -0.202 1.604 20.917 1.00 91.88 98 CYS A O 1
ATOM 784 N N . PRO A 1 99 ? -0.407 0.698 18.866 1.00 93.88 99 PRO A N 1
ATOM 785 C CA . PRO A 1 99 ? -1.786 0.278 19.081 1.00 93.88 99 PRO A CA 1
ATOM 786 C C . PRO A 1 99 ? -1.870 -0.756 20.208 1.00 93.88 99 PRO A C 1
ATOM 788 O O . PRO A 1 99 ? -1.102 -1.711 20.219 1.00 93.88 99 PRO A O 1
ATOM 791 N N . MET A 1 100 ? -2.816 -0.606 21.136 1.00 94.56 100 MET A N 1
ATOM 792 C CA . MET A 1 100 ? -2.981 -1.536 22.266 1.00 94.56 100 MET A CA 1
ATOM 793 C C . MET A 1 100 ? -3.293 -2.962 21.812 1.00 94.56 100 MET A C 1
ATOM 795 O O . MET A 1 100 ? -2.936 -3.913 22.492 1.00 94.56 100 MET A O 1
ATOM 799 N N . PHE A 1 101 ? -3.934 -3.124 20.654 1.00 93.31 101 PHE A N 1
ATOM 800 C CA . PHE A 1 101 ? -4.229 -4.445 20.102 1.00 93.31 101 PHE A CA 1
ATOM 801 C C . PHE A 1 101 ? -2.974 -5.216 19.657 1.00 93.31 101 PHE A C 1
ATOM 803 O O . PHE A 1 101 ? -3.073 -6.395 19.349 1.00 93.31 101 PHE A O 1
ATOM 810 N N . MET A 1 102 ? -1.804 -4.568 19.616 1.00 93.81 102 MET A N 1
ATOM 811 C CA . MET A 1 102 ? -0.514 -5.216 19.363 1.00 93.81 102 MET A CA 1
ATOM 812 C C . MET A 1 102 ? 0.113 -5.815 20.629 1.00 93.81 102 MET A C 1
ATOM 814 O O . MET A 1 102 ? 1.163 -6.448 20.545 1.00 93.81 102 MET A O 1
ATOM 818 N N . GLU A 1 103 ? -0.490 -5.622 21.805 1.00 92.62 103 GLU A N 1
ATOM 819 C CA . GLU A 1 103 ? 0.034 -6.165 23.055 1.00 92.62 103 GLU A CA 1
ATOM 820 C C . GLU A 1 103 ? 0.147 -7.696 22.997 1.00 92.62 103 GLU A C 1
ATOM 822 O O . GLU A 1 103 ? -0.821 -8.400 22.723 1.00 92.62 103 GLU A O 1
ATOM 827 N N . GLY A 1 104 ? 1.356 -8.211 23.240 1.00 88.75 104 GLY A N 1
ATOM 828 C CA . GLY A 1 104 ? 1.650 -9.648 23.177 1.00 88.75 104 GLY A CA 1
ATOM 829 C C . GLY A 1 104 ? 1.896 -10.201 21.767 1.00 88.75 104 GLY A C 1
ATOM 830 O O . GLY A 1 104 ? 2.168 -11.394 21.633 1.00 88.75 104 GLY A O 1
ATOM 831 N N . HIS A 1 105 ? 1.846 -9.361 20.729 1.00 88.81 105 HIS A N 1
ATOM 832 C CA . HIS A 1 105 ? 2.204 -9.729 19.358 1.00 88.81 105 HIS A CA 1
ATOM 833 C C . HIS A 1 105 ? 3.682 -9.431 19.046 1.00 88.81 105 HIS A C 1
ATOM 835 O O . HIS A 1 105 ? 4.409 -8.842 19.846 1.00 88.81 105 HIS A O 1
ATOM 841 N N . PHE A 1 106 ? 4.143 -9.872 17.872 1.00 86.75 106 PHE A N 1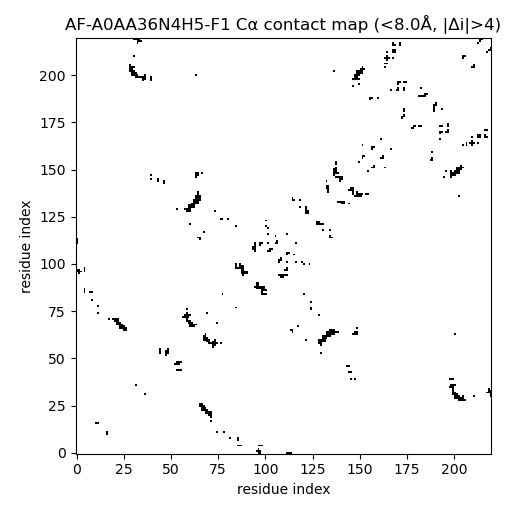
ATOM 842 C CA . PHE A 1 106 ? 5.515 -9.661 17.403 1.00 86.75 106 PHE A CA 1
ATOM 843 C C . PHE A 1 106 ? 5.896 -8.165 17.407 1.00 86.75 106 PHE A C 1
ATOM 845 O O . PHE A 1 106 ? 5.050 -7.311 17.152 1.00 86.75 106 PHE A O 1
ATOM 852 N N . GLU A 1 107 ? 7.165 -7.869 17.714 1.00 83.56 107 GLU A N 1
ATOM 853 C CA . GLU A 1 107 ? 7.749 -6.530 17.952 1.00 83.56 107 GLU A CA 1
ATOM 854 C C . GLU A 1 107 ? 7.292 -5.770 19.209 1.00 83.56 107 GLU A C 1
ATOM 856 O O . GLU A 1 107 ? 7.992 -4.850 19.639 1.00 83.56 107 GLU A O 1
ATOM 861 N N . TRP A 1 108 ? 6.195 -6.158 19.859 1.00 85.44 108 TRP A N 1
ATOM 862 C CA . TRP A 1 108 ? 5.785 -5.546 21.123 1.00 85.44 108 TRP A CA 1
ATOM 863 C C . TRP A 1 108 ? 6.647 -6.043 22.304 1.00 85.44 108 TRP A C 1
ATOM 865 O O . TRP A 1 108 ? 6.915 -7.242 22.399 1.00 85.44 108 TRP A O 1
ATOM 875 N N . PRO A 1 109 ? 7.016 -5.186 23.282 1.00 85.94 109 PRO A N 1
ATOM 876 C CA . PRO A 1 109 ? 6.698 -3.761 23.412 1.00 85.94 109 PRO A CA 1
ATOM 877 C C . PRO A 1 109 ? 7.765 -2.810 22.839 1.00 85.94 109 PRO A C 1
ATOM 879 O O . PRO A 1 109 ? 7.734 -1.618 23.135 1.00 85.94 109 PRO A O 1
ATOM 882 N N . GLN A 1 110 ? 8.759 -3.307 22.105 1.00 85.81 110 GLN A N 1
ATOM 883 C CA . GLN A 1 110 ? 9.898 -2.505 21.649 1.00 85.81 110 GLN A CA 1
ATOM 884 C C . GLN A 1 110 ? 9.525 -1.595 20.476 1.00 85.81 110 GLN A C 1
ATOM 886 O O . GLN A 1 110 ? 9.988 -0.457 20.392 1.00 85.81 110 GLN A O 1
ATOM 891 N N . SER A 1 111 ? 8.687 -2.095 19.576 1.00 83.94 111 SER A N 1
ATOM 892 C CA . SER A 1 111 ? 8.180 -1.374 18.421 1.00 83.94 111 SER A CA 1
ATOM 893 C C . SER A 1 111 ? 6.824 -1.925 17.983 1.00 83.94 111 SER A C 1
ATOM 895 O O . SER A 1 111 ? 6.248 -2.843 18.557 1.00 83.94 111 SER A O 1
ATOM 897 N N . CYS A 1 112 ? 6.280 -1.295 16.957 1.00 82.31 112 CYS A N 1
ATOM 898 C CA . CYS A 1 112 ? 5.166 -1.797 16.183 1.00 82.31 112 CYS A CA 1
ATOM 899 C C . CYS A 1 112 ? 5.432 -1.310 14.762 1.00 82.31 112 CYS A C 1
ATOM 901 O O . CYS A 1 112 ? 5.424 -0.099 14.553 1.00 82.31 112 CYS A O 1
ATOM 903 N N . SER A 1 113 ? 5.745 -2.192 13.818 1.00 83.00 113 SER A N 1
ATOM 904 C CA . SER A 1 113 ? 5.941 -1.866 12.399 1.00 83.00 113 SER A CA 1
ATOM 905 C C . SER A 1 113 ? 4.616 -1.903 11.628 1.00 83.00 113 SER A C 1
ATOM 907 O O . SER A 1 113 ? 3.718 -2.680 11.960 1.00 83.00 113 SER A O 1
ATOM 909 N N . GLN A 1 114 ? 4.464 -1.065 10.590 1.00 79.50 114 GLN A N 1
ATOM 910 C CA . GLN A 1 114 ? 3.261 -1.092 9.732 1.00 79.50 114 GLN A CA 1
ATOM 911 C C . GLN A 1 114 ? 3.044 -2.486 9.130 1.00 79.50 114 GLN A C 1
ATOM 913 O O . GLN A 1 114 ? 1.909 -2.966 9.096 1.00 79.50 114 GLN A O 1
ATOM 918 N N . ASP A 1 115 ? 4.153 -3.135 8.770 1.00 81.19 115 ASP A N 1
ATOM 919 C CA . ASP A 1 115 ? 4.252 -4.469 8.178 1.00 81.19 115 ASP A CA 1
ATOM 920 C C . ASP A 1 115 ? 3.516 -5.545 8.975 1.00 81.19 115 ASP A C 1
ATOM 922 O O . ASP A 1 115 ? 3.021 -6.506 8.395 1.00 81.19 115 ASP A O 1
ATOM 926 N N . ILE A 1 116 ? 3.401 -5.370 10.293 1.00 87.38 116 ILE A N 1
ATOM 927 C CA . ILE A 1 116 ? 2.731 -6.318 11.187 1.00 87.38 116 ILE A CA 1
ATOM 928 C C . ILE A 1 116 ? 1.414 -5.757 11.730 1.00 87.38 116 ILE A C 1
ATOM 930 O O . ILE A 1 116 ? 0.479 -6.520 11.991 1.00 87.38 116 ILE A O 1
ATOM 934 N N . VAL A 1 117 ? 1.287 -4.434 11.860 1.00 92.19 117 VAL A N 1
ATOM 935 C CA . VAL A 1 117 ? 0.096 -3.809 12.448 1.00 92.19 117 VAL A CA 1
ATOM 936 C C . VAL A 1 117 ? -1.166 -4.063 11.635 1.00 92.19 117 VAL A C 1
ATOM 938 O O . VAL A 1 117 ? -2.173 -4.454 12.223 1.00 92.19 117 VAL A O 1
ATOM 941 N N . TYR A 1 118 ? -1.151 -3.887 10.312 1.00 94.62 118 TYR A N 1
ATOM 942 C CA . TYR A 1 118 ? -2.367 -4.110 9.518 1.00 94.62 118 TYR A CA 1
ATOM 943 C C . TYR A 1 118 ? -2.733 -5.586 9.344 1.00 94.62 118 TYR A C 1
ATOM 945 O O . TYR A 1 118 ? -3.918 -5.899 9.496 1.00 94.62 118 TYR A O 1
ATOM 953 N N . PRO A 1 119 ? -1.778 -6.509 9.110 1.00 92.94 119 PRO A N 1
ATOM 954 C CA . PRO A 1 119 ? -2.078 -7.938 9.152 1.00 92.94 119 PRO A CA 1
ATOM 955 C C . PRO A 1 119 ? -2.626 -8.389 10.507 1.00 92.94 119 PRO A C 1
ATOM 957 O O . PRO A 1 119 ? -3.536 -9.208 10.551 1.00 92.94 119 PRO A O 1
ATOM 960 N N . THR A 1 120 ? -2.144 -7.825 11.617 1.00 94.19 120 THR A N 1
ATOM 961 C CA . THR A 1 120 ? -2.711 -8.125 12.941 1.00 94.19 120 THR A CA 1
ATOM 962 C C . THR A 1 120 ? -4.121 -7.547 13.070 1.00 94.19 120 THR A C 1
ATOM 964 O O . THR A 1 120 ? -5.043 -8.255 13.475 1.00 94.19 120 THR A O 1
ATOM 967 N N . LEU A 1 121 ? -4.326 -6.293 12.651 1.00 95.50 121 LEU A N 1
ATOM 968 C CA . LEU A 1 121 ? -5.605 -5.586 12.749 1.00 95.50 121 LEU A CA 1
ATOM 969 C C . LEU A 1 121 ? -6.763 -6.380 12.130 1.00 95.50 121 LEU A C 1
ATOM 971 O O . LEU A 1 121 ? -7.793 -6.549 12.778 1.00 95.50 121 LEU A O 1
ATOM 975 N N . VAL A 1 122 ? -6.599 -6.891 10.906 1.00 95.81 122 VAL A N 1
ATOM 976 C CA . VAL A 1 122 ? -7.670 -7.617 10.193 1.00 95.81 122 VAL A CA 1
ATOM 977 C C . VAL A 1 122 ? -8.124 -8.888 10.912 1.00 95.81 122 VAL A C 1
ATOM 979 O O . VAL A 1 122 ? -9.295 -9.249 10.808 1.00 95.81 122 VAL A O 1
ATOM 982 N N . THR A 1 123 ? -7.236 -9.535 11.676 1.00 95.31 123 THR A N 1
ATOM 983 C CA . THR A 1 123 ? -7.569 -10.733 12.470 1.00 95.31 123 THR A CA 1
ATOM 984 C C . THR A 1 123 ? -8.351 -10.406 13.742 1.00 95.31 123 THR A C 1
ATOM 986 O O . THR A 1 123 ? -9.059 -11.266 14.261 1.00 95.31 123 THR A O 1
ATOM 989 N N . LEU A 1 124 ? -8.243 -9.167 14.233 1.00 94.94 124 LEU A N 1
ATOM 990 C CA . LEU A 1 124 ? -8.866 -8.696 15.474 1.00 94.94 124 LEU A CA 1
ATOM 991 C C . LEU A 1 124 ? -10.178 -7.936 15.243 1.00 94.94 124 LEU A C 1
ATOM 993 O O . LEU A 1 124 ? -10.916 -7.668 16.193 1.00 94.94 124 LEU A O 1
ATOM 997 N N . MET A 1 125 ? -10.481 -7.579 13.994 1.00 97.25 125 MET A N 1
ATOM 998 C CA . MET A 1 125 ? -11.779 -7.023 13.617 1.00 97.25 125 MET A CA 1
ATOM 999 C C . MET A 1 125 ? -12.894 -8.067 13.786 1.00 97.25 125 MET A C 1
ATOM 1001 O O . MET A 1 125 ? -12.669 -9.270 13.680 1.00 97.25 125 MET A O 1
ATOM 1005 N N . SER A 1 126 ? -14.116 -7.600 14.055 1.00 95.75 126 SER A N 1
ATOM 1006 C CA . SER A 1 126 ? -15.308 -8.439 14.203 1.00 95.75 126 SER A CA 1
ATOM 1007 C C . SER A 1 126 ? -16.399 -8.053 13.181 1.00 95.75 126 SER A C 1
ATOM 1009 O O . SER A 1 126 ? -16.971 -6.956 13.286 1.00 95.75 126 SER A O 1
ATOM 1011 N N . PRO A 1 127 ? -16.703 -8.924 12.191 1.00 95.75 127 PRO A N 1
ATOM 1012 C CA . PRO A 1 127 ? -15.988 -10.170 11.875 1.00 95.75 127 PRO A CA 1
ATOM 1013 C C . PRO A 1 127 ? -14.553 -9.907 11.363 1.00 95.75 127 PRO A C 1
ATOM 1015 O O . PRO A 1 127 ? -14.260 -8.775 10.964 1.00 95.75 127 PRO A O 1
ATOM 1018 N N . PRO A 1 128 ? -13.667 -10.925 11.356 1.00 96.25 128 PRO A N 1
ATOM 1019 C CA . PRO A 1 128 ? -12.346 -10.798 10.748 1.00 96.25 128 PRO A CA 1
ATOM 1020 C C . PRO A 1 128 ? -12.444 -10.407 9.275 1.00 96.25 128 PRO A C 1
ATOM 1022 O O . PRO A 1 128 ? -13.345 -10.847 8.558 1.00 96.25 128 PRO A O 1
ATOM 1025 N N . VAL A 1 129 ? -11.505 -9.579 8.830 1.00 95.81 129 VAL A N 1
ATOM 1026 C CA . VAL A 1 129 ? -11.466 -9.038 7.469 1.00 95.81 129 VAL A CA 1
ATOM 1027 C C . VAL A 1 129 ? -10.571 -9.904 6.586 1.00 95.81 129 VAL A C 1
ATOM 1029 O O . VAL A 1 129 ? -9.498 -10.334 7.009 1.00 95.81 129 VAL A O 1
ATOM 1032 N N . GLY A 1 130 ? -10.993 -10.148 5.343 1.00 94.62 130 GLY A N 1
ATOM 1033 C CA . GLY A 1 130 ? -10.171 -10.861 4.368 1.00 94.62 130 GLY A CA 1
ATOM 1034 C C . GLY A 1 130 ? -8.931 -10.047 3.994 1.00 94.62 130 GLY A C 1
ATOM 1035 O O . GLY A 1 130 ? -9.046 -8.884 3.606 1.00 94.62 130 GLY A O 1
ATOM 1036 N N . ALA A 1 131 ? -7.748 -10.656 4.089 1.00 94.38 131 ALA A N 1
ATOM 1037 C CA . ALA A 1 131 ? -6.486 -10.036 3.700 1.00 94.38 131 ALA A CA 1
ATOM 1038 C C . ALA A 1 131 ? -5.782 -10.853 2.618 1.00 94.38 131 ALA A C 1
ATOM 1040 O O . ALA A 1 131 ? -5.606 -12.063 2.754 1.00 94.38 131 ALA A O 1
ATOM 1041 N N . PHE A 1 132 ? -5.378 -10.180 1.542 1.00 93.25 132 PHE A N 1
ATOM 1042 C CA . PHE A 1 132 ? -4.846 -10.820 0.342 1.00 93.25 132 PHE A CA 1
ATOM 1043 C C . PHE A 1 132 ? -3.581 -10.123 -0.147 1.00 93.25 132 PHE A C 1
ATOM 1045 O O . PHE A 1 132 ? -3.449 -8.907 -0.031 1.00 93.25 132 PHE A O 1
ATOM 1052 N N . GLY A 1 133 ? -2.663 -10.884 -0.736 1.00 90.88 133 GLY A N 1
ATOM 1053 C CA . GLY A 1 133 ? -1.337 -10.399 -1.113 1.00 90.88 133 GLY A CA 1
ATOM 1054 C C . GLY A 1 133 ? -0.271 -10.859 -0.122 1.00 90.88 133 GLY A C 1
ATOM 1055 O O . GLY A 1 133 ? -0.450 -11.875 0.548 1.00 90.88 133 GLY A O 1
ATOM 1056 N N . ALA A 1 134 ? 0.829 -10.117 -0.035 1.00 88.62 134 ALA A N 1
ATOM 1057 C CA . ALA A 1 134 ? 1.912 -10.398 0.901 1.00 88.62 134 ALA A CA 1
ATOM 1058 C C . ALA A 1 134 ? 2.412 -9.096 1.543 1.00 88.62 134 ALA A C 1
ATOM 1060 O O . ALA A 1 134 ? 2.539 -8.093 0.830 1.00 88.62 134 ALA A O 1
ATOM 1061 N N . PRO A 1 135 ? 2.689 -9.096 2.861 1.00 86.19 135 PRO A N 1
ATOM 1062 C CA . PRO A 1 135 ? 3.477 -8.039 3.481 1.00 86.19 135 PRO A CA 1
ATOM 1063 C C . PRO A 1 135 ? 4.939 -8.147 3.018 1.00 86.19 135 PRO A C 1
ATOM 1065 O O . PRO A 1 135 ? 5.409 -9.233 2.677 1.00 86.19 135 PRO A O 1
ATOM 1068 N N . GLY A 1 136 ? 5.677 -7.036 3.020 1.00 84.62 136 GLY A N 1
ATOM 1069 C CA . GLY A 1 136 ? 7.048 -7.001 2.508 1.00 84.62 136 GLY A CA 1
ATOM 1070 C C . GLY A 1 136 ? 7.112 -6.891 0.983 1.00 84.62 136 GLY A C 1
ATOM 1071 O O . GLY A 1 136 ? 6.611 -7.740 0.245 1.00 84.62 136 GLY A O 1
ATOM 1072 N N . CYS A 1 137 ? 7.752 -5.836 0.482 1.00 85.56 137 CYS A N 1
ATOM 1073 C CA . CYS A 1 137 ? 7.975 -5.686 -0.953 1.00 85.56 137 CYS A CA 1
ATOM 1074 C C . CYS A 1 137 ? 8.903 -6.782 -1.513 1.00 85.56 137 CYS A C 1
ATOM 1076 O O . CYS A 1 137 ? 9.598 -7.497 -0.786 1.00 85.56 137 CYS A O 1
ATOM 1078 N N . GLY A 1 138 ? 8.836 -6.992 -2.831 1.00 80.75 138 GLY A N 1
ATOM 1079 C CA . GLY A 1 138 ? 9.626 -8.009 -3.527 1.00 80.75 138 GLY A CA 1
ATOM 1080 C C . GLY A 1 138 ? 9.225 -9.462 -3.251 1.00 80.75 138 GLY A C 1
ATOM 1081 O O . GLY A 1 138 ? 9.759 -10.353 -3.909 1.00 80.75 138 GLY A O 1
ATOM 1082 N N . GLN A 1 139 ? 8.286 -9.718 -2.336 1.00 74.75 139 GLN A N 1
ATOM 1083 C CA . GLN A 1 139 ? 7.769 -11.060 -2.096 1.00 74.75 139 GLN A CA 1
ATOM 1084 C C . GLN A 1 139 ? 6.684 -11.397 -3.127 1.00 74.75 139 GLN A C 1
ATOM 1086 O O . GLN A 1 139 ? 5.720 -10.636 -3.264 1.00 74.75 139 GLN A O 1
ATOM 1091 N N . PRO A 1 140 ? 6.801 -12.517 -3.867 1.00 66.00 140 PRO A N 1
ATOM 1092 C CA . PRO A 1 140 ? 5.685 -12.993 -4.666 1.00 66.00 140 PRO A CA 1
ATOM 1093 C C . PRO A 1 140 ? 4.536 -13.330 -3.703 1.00 66.00 140 PRO A C 1
ATOM 1095 O O . PRO A 1 140 ? 4.757 -14.062 -2.735 1.00 66.00 140 PRO A O 1
ATOM 1098 N N . PRO A 1 141 ? 3.321 -12.802 -3.914 1.00 62.38 141 PRO A N 1
ATOM 1099 C CA . PRO A 1 141 ? 2.187 -13.090 -3.046 1.00 62.38 141 PRO A CA 1
ATOM 1100 C C . PRO A 1 141 ? 1.640 -14.498 -3.330 1.00 62.38 141 PRO A C 1
ATOM 1102 O O . PRO A 1 141 ? 0.560 -14.656 -3.896 1.00 62.38 141 PRO A O 1
ATOM 1105 N N . GLY A 1 142 ? 2.418 -15.527 -2.978 1.00 60.44 142 GLY A N 1
ATOM 1106 C CA . GLY A 1 142 ? 2.147 -16.922 -3.328 1.00 60.44 142 GLY A CA 1
ATOM 1107 C C . GLY A 1 142 ? 1.861 -17.128 -4.823 1.00 60.44 142 GLY A C 1
ATOM 1108 O O . GLY A 1 142 ? 2.118 -16.261 -5.658 1.00 60.44 142 GLY A O 1
ATOM 1109 N N . ASP A 1 143 ? 1.286 -18.278 -5.169 1.00 57.69 143 ASP A N 1
ATOM 1110 C CA . ASP A 1 143 ? 1.078 -18.662 -6.574 1.00 57.69 143 ASP A CA 1
ATOM 1111 C C . ASP A 1 143 ? -0.120 -17.962 -7.252 1.00 57.69 143 ASP A C 1
ATOM 1113 O O . ASP A 1 143 ? -0.371 -18.171 -8.438 1.00 57.69 143 ASP A O 1
ATOM 1117 N N . GLN A 1 144 ? -0.897 -17.141 -6.534 1.00 72.81 144 GLN A N 1
ATOM 1118 C CA . GLN A 1 144 ? -2.241 -16.750 -6.989 1.00 72.81 144 GLN A CA 1
ATOM 1119 C C . GLN A 1 144 ? -2.418 -15.274 -7.345 1.00 72.81 144 GLN A C 1
ATOM 1121 O O . GLN A 1 144 ? -3.343 -14.942 -8.090 1.00 72.81 144 GLN A O 1
ATOM 1126 N N . LEU A 1 145 ? -1.534 -14.370 -6.920 1.00 84.38 145 LEU A N 1
ATOM 1127 C CA . LEU A 1 145 ? -1.663 -12.938 -7.215 1.00 84.38 145 LEU A CA 1
ATOM 1128 C C . LEU A 1 145 ? -0.380 -12.399 -7.878 1.00 84.38 145 LEU A C 1
ATOM 1130 O O . LEU A 1 145 ? 0.710 -12.898 -7.610 1.00 84.38 145 LEU A O 1
ATOM 1134 N N . PRO A 1 146 ? -0.472 -11.440 -8.818 1.00 85.50 146 PRO A N 1
ATOM 1135 C CA . PRO A 1 146 ? 0.722 -10.866 -9.434 1.00 85.50 146 PRO A CA 1
ATOM 1136 C C . PRO A 1 146 ? 1.489 -9.999 -8.429 1.00 85.50 146 PRO A C 1
ATOM 1138 O O . PRO A 1 146 ? 0.894 -9.436 -7.520 1.00 85.50 146 PRO A O 1
ATOM 1141 N N . LEU A 1 147 ? 2.804 -9.849 -8.602 1.00 87.38 147 LEU A N 1
ATOM 1142 C CA . LEU A 1 147 ? 3.617 -8.985 -7.741 1.00 87.38 147 LEU A CA 1
ATOM 1143 C C . LEU A 1 147 ? 3.094 -7.539 -7.763 1.00 87.38 147 LEU A C 1
ATOM 1145 O O . LEU A 1 147 ? 2.952 -6.942 -8.830 1.00 87.38 147 LEU A O 1
ATOM 1149 N N . ALA A 1 148 ? 2.857 -6.967 -6.583 1.00 90.88 148 ALA A N 1
ATOM 1150 C CA . ALA A 1 148 ? 2.317 -5.615 -6.457 1.00 90.88 148 ALA A CA 1
ATOM 1151 C C . ALA A 1 148 ? 3.310 -4.575 -5.908 1.00 90.88 148 ALA A C 1
ATOM 1153 O O . ALA A 1 148 ? 3.048 -3.380 -6.018 1.00 90.88 148 ALA A O 1
ATOM 1154 N N . CYS A 1 149 ? 4.467 -4.994 -5.390 1.00 92.12 149 CYS A N 1
ATOM 1155 C CA . CYS A 1 149 ? 5.536 -4.078 -4.997 1.00 92.12 149 CYS A CA 1
ATOM 1156 C C . CYS A 1 149 ? 6.913 -4.612 -5.388 1.00 92.12 149 CYS A C 1
ATOM 1158 O O . CYS A 1 149 ? 7.300 -5.717 -5.006 1.00 92.12 149 CYS A O 1
ATOM 1160 N N . PHE A 1 150 ? 7.655 -3.810 -6.146 1.00 90.88 150 PHE A N 1
ATOM 1161 C CA . PHE A 1 150 ? 8.979 -4.132 -6.644 1.00 90.88 150 PHE A CA 1
ATOM 1162 C C . PHE A 1 150 ? 10.018 -3.507 -5.719 1.00 90.88 150 PHE A C 1
ATOM 1164 O O . PHE A 1 150 ? 10.139 -2.286 -5.666 1.00 90.88 150 PHE A O 1
ATOM 1171 N N . GLU A 1 151 ? 10.778 -4.326 -4.998 1.00 89.75 151 GLU A N 1
ATOM 1172 C CA . GLU A 1 151 ? 11.827 -3.846 -4.096 1.00 89.75 151 GLU A CA 1
ATOM 1173 C C . GLU A 1 151 ? 13.185 -3.860 -4.787 1.00 89.75 151 GLU A C 1
ATOM 1175 O O . GLU A 1 151 ? 13.748 -4.925 -5.022 1.00 89.75 151 GLU A O 1
ATOM 1180 N N . PHE A 1 152 ? 13.743 -2.686 -5.086 1.00 83.19 152 PHE A N 1
ATOM 1181 C CA . PHE A 1 152 ? 14.982 -2.603 -5.864 1.00 83.19 152 PHE A CA 1
ATOM 1182 C C . PHE A 1 152 ? 16.156 -3.373 -5.228 1.00 83.19 152 PHE A C 1
ATOM 1184 O O . PHE A 1 152 ? 16.929 -4.011 -5.935 1.00 83.19 152 PHE A O 1
ATOM 1191 N N . GLN A 1 153 ? 16.267 -3.351 -3.897 1.00 80.69 153 GLN A N 1
ATOM 1192 C CA . GLN A 1 153 ? 17.399 -3.927 -3.160 1.00 80.69 153 GLN A CA 1
ATOM 1193 C C . GLN A 1 153 ? 17.355 -5.453 -3.012 1.00 80.69 153 GLN A C 1
ATOM 1195 O O . GLN A 1 153 ? 18.399 -6.069 -2.830 1.00 80.69 153 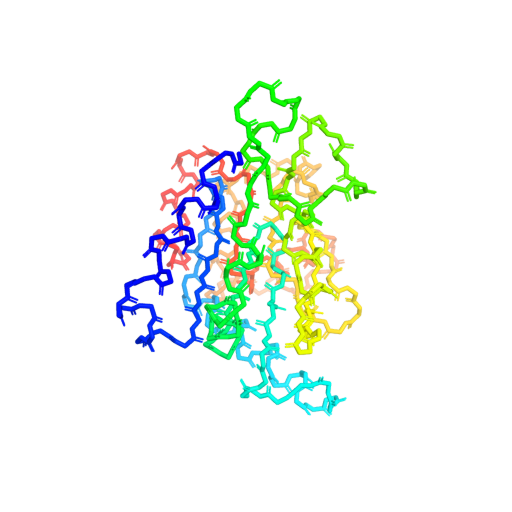GLN A O 1
ATOM 1200 N N . ARG A 1 154 ? 16.169 -6.071 -3.069 1.00 75.00 154 ARG A N 1
ATOM 1201 C CA . ARG A 1 154 ? 16.016 -7.530 -2.896 1.00 75.00 154 ARG A CA 1
ATOM 1202 C C . ARG A 1 154 ? 16.024 -8.305 -4.198 1.00 75.00 154 ARG A C 1
ATOM 1204 O O . ARG A 1 154 ? 16.042 -9.532 -4.189 1.00 75.00 154 ARG A O 1
ATOM 1211 N N . GLN A 1 155 ? 15.938 -7.599 -5.312 1.00 71.62 155 GLN A N 1
ATOM 1212 C CA . GLN A 1 155 ? 15.841 -8.228 -6.607 1.00 71.62 155 GLN A CA 1
ATOM 1213 C C . GLN A 1 155 ? 17.234 -8.497 -7.193 1.00 71.62 155 GLN A C 1
ATOM 1215 O O . GLN A 1 155 ? 18.141 -7.686 -6.994 1.00 71.62 155 GLN A O 1
ATOM 1220 N N . PRO A 1 156 ? 17.396 -9.560 -8.007 1.00 63.28 156 PRO A N 1
ATOM 1221 C CA . PRO A 1 156 ? 18.659 -9.878 -8.682 1.00 63.28 156 PRO A CA 1
ATOM 1222 C C . PRO A 1 156 ? 19.221 -8.745 -9.556 1.00 63.28 156 PRO A C 1
ATOM 1224 O O . PRO A 1 156 ? 20.357 -8.830 -10.005 1.00 63.28 156 PRO A O 1
ATOM 1227 N N . VAL A 1 157 ? 18.448 -7.678 -9.804 1.00 61.22 157 VAL A N 1
ATOM 1228 C CA . VAL A 1 157 ? 18.893 -6.443 -10.475 1.00 61.22 157 VAL A CA 1
ATOM 1229 C C . VAL A 1 157 ? 20.179 -5.904 -9.867 1.00 61.22 157 VAL A C 1
ATOM 1231 O O . VAL A 1 157 ? 21.071 -5.505 -10.614 1.00 61.22 157 VAL A O 1
ATOM 1234 N N . HIS A 1 158 ? 20.306 -5.942 -8.539 1.00 57.78 158 HIS A N 1
ATOM 1235 C CA . HIS A 1 158 ? 21.512 -5.463 -7.871 1.00 57.78 158 HIS A CA 1
ATOM 1236 C C . HIS A 1 158 ? 22.765 -6.227 -8.340 1.00 57.78 158 HIS A C 1
ATOM 1238 O O . HIS A 1 158 ? 23.818 -5.628 -8.550 1.00 57.78 158 HIS A O 1
ATOM 1244 N N . ASP A 1 159 ? 22.634 -7.528 -8.605 1.00 60.91 159 ASP A N 1
ATOM 1245 C CA . ASP A 1 159 ? 23.730 -8.381 -9.078 1.00 60.91 159 ASP A CA 1
ATOM 1246 C C . ASP A 1 159 ? 23.974 -8.250 -10.591 1.00 60.91 159 ASP A C 1
ATOM 1248 O O . ASP A 1 159 ? 25.020 -8.655 -11.094 1.00 60.91 159 ASP A O 1
ATOM 1252 N N . THR A 1 160 ? 23.032 -7.652 -11.330 1.00 60.72 160 THR A N 1
ATOM 1253 C CA . THR A 1 160 ? 23.178 -7.371 -12.771 1.00 60.72 160 THR A CA 1
ATOM 1254 C C . THR A 1 160 ? 23.916 -6.064 -13.070 1.00 60.72 160 THR A C 1
ATOM 1256 O O . THR A 1 160 ? 24.233 -5.802 -14.227 1.00 60.72 160 THR A O 1
ATOM 1259 N N . GLY A 1 161 ? 24.183 -5.234 -12.054 1.00 63.91 161 GLY A N 1
ATOM 1260 C CA . GLY A 1 161 ? 24.813 -3.919 -12.226 1.00 63.91 161 GLY A CA 1
ATOM 1261 C C . GLY A 1 161 ? 23.898 -2.848 -12.832 1.00 63.91 161 GLY A C 1
ATOM 1262 O O . GLY A 1 161 ? 24.365 -1.748 -13.124 1.00 63.91 161 GLY A O 1
ATOM 1263 N N . LEU A 1 162 ? 22.608 -3.143 -13.018 1.00 73.31 162 LEU A N 1
ATOM 1264 C CA . LEU A 1 162 ? 21.611 -2.158 -13.427 1.00 73.31 162 LEU A CA 1
ATOM 1265 C C . LEU A 1 162 ? 21.339 -1.188 -12.275 1.00 73.31 162 LEU A C 1
ATOM 1267 O O . LEU A 1 162 ? 20.906 -1.588 -11.195 1.00 73.31 162 LEU A O 1
ATOM 1271 N N . ASP A 1 163 ? 21.555 0.101 -12.521 1.00 87.00 163 ASP A N 1
ATOM 1272 C CA . ASP A 1 163 ? 21.124 1.155 -11.607 1.00 87.00 163 ASP A CA 1
ATOM 1273 C C . ASP A 1 163 ? 19.605 1.416 -11.712 1.00 87.00 163 ASP A C 1
ATOM 1275 O O . ASP A 1 163 ? 18.910 0.945 -12.620 1.00 87.00 163 ASP A O 1
ATOM 1279 N N . GLN A 1 164 ? 19.064 2.177 -10.754 1.00 88.88 164 GLN A N 1
ATOM 1280 C CA . GLN A 1 164 ? 17.633 2.501 -10.700 1.00 88.88 164 GLN A CA 1
ATOM 1281 C C . GLN A 1 164 ? 17.152 3.215 -11.972 1.00 88.88 164 GLN A C 1
ATOM 1283 O O . GLN A 1 164 ? 16.039 2.975 -12.446 1.00 88.88 164 GLN A O 1
ATOM 1288 N N . LEU A 1 165 ? 17.983 4.087 -12.548 1.00 90.31 165 LEU A N 1
ATOM 1289 C CA . LEU A 1 165 ? 17.634 4.849 -13.742 1.00 90.31 165 LEU A CA 1
ATOM 1290 C C . LEU A 1 165 ? 17.523 3.948 -14.980 1.00 90.31 165 LEU A C 1
ATOM 1292 O O . LEU A 1 165 ? 16.593 4.103 -15.774 1.00 90.31 165 LEU A O 1
ATOM 1296 N N . SER A 1 166 ? 18.457 3.018 -15.140 1.00 88.62 166 SER A N 1
ATOM 1297 C CA . SER A 1 166 ? 18.495 2.049 -16.234 1.00 88.62 166 SER A CA 1
ATOM 1298 C C . SER A 1 166 ? 17.306 1.102 -16.142 1.00 88.62 166 SER A C 1
ATOM 1300 O O . SER A 1 166 ? 16.581 0.956 -17.125 1.00 88.62 166 SER A O 1
ATOM 1302 N N . LEU A 1 167 ? 17.001 0.599 -14.938 1.00 88.06 167 LEU A N 1
ATOM 1303 C CA . LEU A 1 167 ? 15.796 -0.195 -14.686 1.00 88.06 167 LEU A CA 1
ATOM 1304 C C . LEU A 1 167 ? 14.526 0.536 -15.148 1.00 88.06 167 LEU A C 1
ATOM 1306 O O . LEU A 1 167 ? 13.702 -0.036 -15.856 1.00 88.06 167 LEU A O 1
ATOM 1310 N N . VAL A 1 168 ? 14.359 1.809 -14.780 1.00 89.88 168 VAL A N 1
ATOM 1311 C CA . VAL A 1 168 ? 13.179 2.597 -15.178 1.00 89.88 168 VAL A CA 1
ATOM 1312 C C . VAL A 1 168 ? 13.074 2.745 -16.688 1.00 89.88 168 VAL A C 1
ATOM 1314 O O . VAL A 1 168 ? 11.979 2.619 -17.237 1.00 89.88 168 VAL A O 1
ATOM 1317 N N . LYS A 1 169 ? 14.193 3.007 -17.368 1.00 90.44 169 LYS A N 1
ATOM 1318 C CA . LYS A 1 169 ? 14.219 3.147 -18.828 1.00 90.44 169 LYS A CA 1
ATOM 1319 C C . LYS A 1 169 ? 13.846 1.840 -19.521 1.00 90.44 169 LYS A C 1
ATOM 1321 O O . LYS A 1 169 ? 13.035 1.867 -20.443 1.00 90.44 169 LYS A O 1
ATOM 1326 N N . GLU A 1 170 ? 14.383 0.718 -19.057 1.00 88.75 170 GLU A N 1
ATOM 1327 C CA . GLU A 1 170 ? 14.080 -0.608 -19.603 1.00 88.75 170 GLU A CA 1
ATOM 1328 C C . GLU A 1 170 ? 12.620 -0.996 -19.360 1.00 88.75 170 GLU A C 1
ATOM 1330 O O . GLU A 1 170 ? 11.908 -1.380 -20.290 1.00 88.75 170 GLU A O 1
ATOM 1335 N N . VAL A 1 171 ? 12.123 -0.799 -18.137 1.00 89.19 171 VAL A N 1
ATOM 1336 C CA . VAL A 1 171 ? 10.713 -1.027 -17.804 1.00 89.19 171 VAL A CA 1
ATOM 1337 C C . VAL A 1 171 ? 9.794 -0.153 -18.664 1.00 89.19 171 VAL A C 1
ATOM 1339 O O . VAL A 1 171 ? 8.772 -0.630 -19.162 1.00 89.19 171 VAL A O 1
ATOM 1342 N N . ALA A 1 172 ? 10.158 1.110 -18.892 1.00 90.38 172 ALA A N 1
ATOM 1343 C CA . ALA A 1 172 ? 9.394 2.010 -19.749 1.00 90.38 172 ALA A CA 1
ATOM 1344 C C . ALA A 1 172 ? 9.407 1.573 -21.218 1.00 90.38 172 ALA A C 1
ATOM 1346 O O . ALA A 1 172 ? 8.369 1.634 -21.881 1.00 90.38 172 ALA A O 1
ATOM 1347 N N . ALA A 1 173 ? 10.554 1.124 -21.731 1.00 89.12 173 ALA A N 1
ATOM 1348 C CA . ALA A 1 173 ? 10.676 0.605 -23.089 1.00 89.12 173 ALA A CA 1
ATOM 1349 C C . ALA A 1 173 ? 9.789 -0.634 -23.287 1.00 89.12 173 ALA A C 1
ATOM 1351 O O . ALA A 1 173 ? 9.012 -0.687 -24.244 1.00 89.12 173 ALA A O 1
ATOM 1352 N N . LEU A 1 174 ? 9.817 -1.572 -22.334 1.00 87.25 174 LEU A N 1
ATOM 1353 C CA . LEU A 1 174 ? 8.960 -2.759 -22.333 1.00 87.25 174 LEU A CA 1
ATOM 1354 C C . LEU A 1 174 ? 7.473 -2.403 -22.253 1.00 87.25 174 LEU A C 1
ATOM 1356 O O . LEU A 1 174 ? 6.670 -2.944 -23.012 1.00 87.25 174 LEU A O 1
ATOM 1360 N N . ALA A 1 175 ? 7.092 -1.466 -21.381 1.00 86.44 175 ALA A N 1
ATOM 1361 C CA . ALA A 1 175 ? 5.706 -1.014 -21.252 1.00 86.44 175 ALA A CA 1
ATOM 1362 C C . ALA A 1 175 ? 5.165 -0.361 -22.539 1.00 86.44 175 ALA A C 1
ATOM 1364 O O . ALA A 1 175 ? 3.959 -0.384 -22.782 1.00 86.44 175 ALA A O 1
ATOM 1365 N N . ARG A 1 176 ? 6.047 0.200 -23.376 1.00 88.31 176 ARG A N 1
ATOM 1366 C CA . ARG A 1 176 ? 5.716 0.795 -24.683 1.00 88.31 176 ARG A CA 1
ATOM 1367 C C . ARG A 1 176 ? 5.836 -0.187 -25.852 1.00 88.31 176 ARG A C 1
ATOM 1369 O O . ARG A 1 176 ? 5.566 0.204 -26.982 1.00 88.31 176 ARG A O 1
ATOM 1376 N N . GLY A 1 177 ? 6.249 -1.430 -25.601 1.00 83.12 177 GLY A N 1
ATOM 1377 C CA . GLY A 1 177 ? 6.484 -2.427 -26.647 1.00 83.12 177 GLY A CA 1
ATOM 1378 C C . GLY A 1 177 ? 7.671 -2.099 -27.560 1.00 83.12 177 GLY A C 1
ATOM 1379 O O . GLY A 1 177 ? 7.706 -2.563 -28.693 1.00 83.12 177 GLY A O 1
ATOM 1380 N N . LEU A 1 178 ? 8.623 -1.284 -27.092 1.00 79.56 178 LEU A N 1
ATOM 1381 C CA . LEU A 1 178 ? 9.775 -0.835 -27.884 1.00 79.56 178 LEU A CA 1
ATOM 1382 C C . LEU A 1 178 ? 10.958 -1.816 -27.854 1.00 79.56 178 LEU A C 1
ATOM 1384 O O . LEU A 1 178 ? 11.898 -1.635 -28.620 1.00 79.56 178 LEU A O 1
ATOM 1388 N N . ASP A 1 179 ? 10.916 -2.844 -27.003 1.00 67.50 179 ASP A N 1
ATOM 1389 C CA . ASP A 1 179 ? 11.987 -3.838 -26.873 1.00 67.50 179 ASP A CA 1
ATOM 1390 C C . ASP A 1 179 ? 11.430 -5.272 -26.850 1.00 67.50 179 ASP A C 1
ATOM 1392 O O . ASP A 1 179 ? 11.243 -5.896 -25.802 1.00 67.50 179 ASP A O 1
ATOM 1396 N N . ALA A 1 180 ? 11.111 -5.789 -28.040 1.00 57.00 180 ALA A N 1
ATOM 1397 C CA . ALA A 1 180 ? 10.622 -7.156 -28.219 1.00 57.00 180 ALA A CA 1
ATOM 1398 C C . ALA A 1 180 ? 11.711 -8.210 -27.931 1.00 57.00 180 ALA A C 1
ATOM 1400 O O . ALA A 1 180 ? 11.403 -9.292 -27.436 1.00 57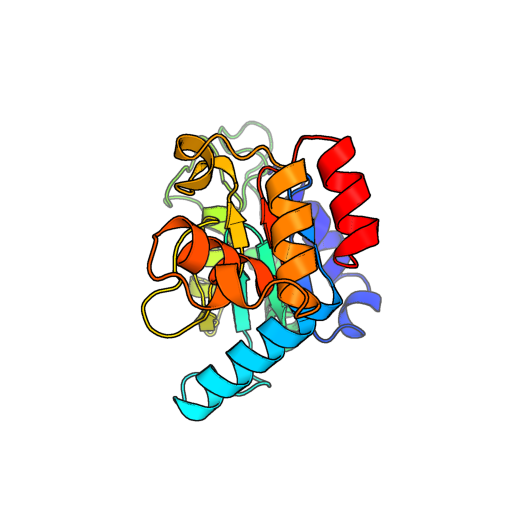.00 180 ALA A O 1
ATOM 1401 N N . SER A 1 181 ? 12.989 -7.881 -28.155 1.00 59.47 181 SER A N 1
ATOM 1402 C CA . SER A 1 181 ? 14.116 -8.793 -27.919 1.00 59.47 181 SER A CA 1
ATOM 1403 C C . SER A 1 181 ? 14.364 -9.077 -26.439 1.00 59.47 181 SER A C 1
ATOM 1405 O O . SER A 1 181 ? 14.592 -10.228 -26.061 1.00 59.47 181 SER A O 1
ATOM 1407 N N . ALA A 1 182 ? 14.272 -8.062 -25.574 1.00 56.75 182 ALA A N 1
ATOM 1408 C CA . ALA A 1 182 ? 14.336 -8.269 -24.129 1.00 56.75 182 ALA A CA 1
ATOM 1409 C C . ALA A 1 182 ? 13.102 -9.031 -23.612 1.00 56.75 182 ALA A C 1
ATOM 1411 O O . ALA A 1 182 ? 13.209 -9.825 -22.677 1.00 56.75 182 ALA A O 1
ATOM 1412 N N . ALA A 1 183 ? 11.937 -8.855 -24.248 1.00 54.38 183 ALA A N 1
ATOM 1413 C CA . ALA A 1 183 ? 10.707 -9.558 -23.888 1.00 54.38 183 ALA A CA 1
ATOM 1414 C C . ALA A 1 183 ? 10.746 -11.069 -24.190 1.00 54.38 183 ALA A C 1
ATOM 1416 O O . ALA A 1 183 ? 10.065 -11.821 -23.492 1.00 54.38 183 ALA A O 1
ATOM 1417 N N . GLU A 1 184 ? 11.556 -11.518 -25.151 1.00 57.91 184 GLU A N 1
ATOM 1418 C CA . GLU A 1 184 ? 11.671 -12.928 -25.562 1.00 57.91 184 GLU A CA 1
ATOM 1419 C C . GLU A 1 184 ? 12.818 -13.689 -24.878 1.00 57.91 184 GLU A C 1
ATOM 1421 O O . GLU A 1 184 ? 12.843 -14.920 -24.885 1.00 57.91 184 GLU A O 1
ATOM 1426 N N . SER A 1 185 ? 13.749 -12.986 -24.226 1.00 63.03 185 SER A N 1
ATOM 1427 C CA . SER A 1 185 ? 14.842 -13.630 -23.494 1.00 63.03 185 SER A CA 1
ATOM 1428 C C . SER A 1 185 ? 14.329 -14.418 -22.280 1.00 63.03 185 SER A C 1
ATOM 1430 O O . SER A 1 185 ? 13.523 -13.934 -21.472 1.00 63.03 185 SER A O 1
ATOM 1432 N N . SER A 1 186 ? 14.833 -15.645 -22.124 1.00 66.81 186 SER A N 1
ATOM 1433 C CA . SER A 1 186 ? 14.570 -16.517 -20.974 1.00 66.81 186 SER A CA 1
ATOM 1434 C C . SER A 1 186 ? 15.508 -16.258 -19.791 1.00 66.81 186 SER A C 1
ATOM 1436 O O . SER A 1 186 ? 15.469 -17.002 -18.813 1.00 66.81 186 SER A O 1
ATOM 1438 N N . ASN A 1 187 ? 16.381 -15.246 -19.866 1.00 77.56 187 ASN A N 1
ATOM 1439 C CA . ASN A 1 187 ? 17.281 -14.936 -18.759 1.00 77.56 187 ASN A CA 1
ATOM 1440 C C . ASN A 1 187 ? 16.518 -14.324 -17.564 1.00 77.56 187 ASN A C 1
ATOM 1442 O O . ASN A 1 187 ? 15.423 -13.769 -17.703 1.00 77.56 187 ASN A O 1
ATOM 1446 N N . ALA A 1 188 ? 17.096 -14.456 -16.367 1.00 74.06 188 ALA A N 1
ATOM 1447 C CA . ALA A 1 188 ? 16.474 -14.003 -15.121 1.00 74.06 188 ALA A CA 1
ATOM 1448 C C . ALA A 1 188 ? 16.154 -12.497 -15.138 1.00 74.06 188 ALA A C 1
ATOM 1450 O O . ALA A 1 188 ? 15.092 -12.089 -14.670 1.00 74.06 188 ALA A O 1
ATOM 1451 N N . THR A 1 189 ? 17.025 -11.685 -15.745 1.00 75.06 189 THR A N 1
ATOM 1452 C CA . THR A 1 189 ? 16.837 -10.237 -15.909 1.00 75.06 189 THR A CA 1
ATOM 1453 C C . THR A 1 189 ? 15.576 -9.917 -16.708 1.00 75.06 189 THR A C 1
ATOM 1455 O O . THR A 1 189 ? 14.755 -9.119 -16.272 1.00 75.06 189 THR A O 1
ATOM 1458 N N . ALA A 1 190 ? 15.357 -10.583 -17.838 1.00 77.00 190 ALA A N 1
ATOM 1459 C CA . ALA A 1 190 ? 14.183 -10.382 -18.676 1.00 77.00 190 ALA A CA 1
ATOM 1460 C C . ALA A 1 190 ? 12.886 -10.792 -17.966 1.00 77.00 190 ALA A C 1
ATOM 1462 O O . ALA A 1 190 ? 11.884 -10.080 -18.038 1.00 77.00 190 ALA A O 1
ATOM 1463 N N . ALA A 1 191 ? 12.896 -11.912 -17.234 1.00 76.75 191 ALA A N 1
ATOM 1464 C CA . ALA A 1 191 ? 11.751 -12.330 -16.422 1.00 76.75 191 ALA A CA 1
ATOM 1465 C C . ALA A 1 191 ? 11.411 -11.293 -15.348 1.00 76.75 191 ALA A C 1
ATOM 1467 O O . ALA A 1 191 ? 10.245 -10.939 -15.164 1.00 76.75 191 ALA A O 1
ATOM 1468 N N . LEU A 1 192 ? 12.440 -10.758 -14.702 1.00 77.25 192 LEU A N 1
ATOM 1469 C CA . LEU A 1 192 ? 12.298 -9.714 -13.713 1.00 77.25 192 LEU A CA 1
ATOM 1470 C C . LEU A 1 192 ? 11.746 -8.409 -14.309 1.00 77.25 192 LEU A C 1
ATOM 1472 O O . LEU A 1 192 ? 10.795 -7.852 -13.762 1.00 77.25 192 LEU A O 1
ATOM 1476 N N . LEU A 1 193 ? 12.288 -7.935 -15.432 1.00 82.00 193 LEU A N 1
ATOM 1477 C CA . LEU A 1 193 ? 11.836 -6.699 -16.078 1.00 82.00 193 LEU A CA 1
ATOM 1478 C C . LEU A 1 193 ? 10.382 -6.815 -16.552 1.00 82.00 193 LEU A C 1
ATOM 1480 O O . LEU A 1 193 ? 9.594 -5.879 -16.396 1.00 82.00 193 LEU A O 1
ATOM 1484 N N . ARG A 1 194 ? 9.995 -7.992 -17.067 1.00 82.00 194 ARG A N 1
ATOM 1485 C CA . ARG A 1 194 ? 8.597 -8.310 -17.393 1.00 82.00 194 ARG A CA 1
ATOM 1486 C C . ARG A 1 194 ? 7.701 -8.256 -16.162 1.00 82.00 194 ARG A C 1
ATOM 1488 O O . ARG A 1 194 ? 6.603 -7.726 -16.266 1.00 82.00 194 ARG A O 1
ATOM 1495 N N . GLY A 1 195 ? 8.165 -8.763 -15.020 1.00 81.81 195 GLY A N 1
ATOM 1496 C CA . GLY A 1 195 ? 7.454 -8.636 -13.750 1.00 81.81 195 GLY A CA 1
ATOM 1497 C C . GLY A 1 195 ? 7.285 -7.173 -13.348 1.00 81.81 195 GLY A C 1
ATOM 1498 O O . GLY A 1 195 ? 6.165 -6.732 -13.121 1.00 81.81 195 GLY A O 1
ATOM 1499 N N . ALA A 1 196 ? 8.381 -6.407 -13.349 1.00 87.25 196 ALA A N 1
ATOM 1500 C CA . ALA A 1 196 ? 8.442 -5.004 -12.937 1.00 87.25 196 ALA A CA 1
ATOM 1501 C C . ALA A 1 196 ? 7.521 -4.075 -13.750 1.00 87.25 196 ALA A C 1
ATOM 1503 O O . ALA A 1 196 ? 6.979 -3.109 -13.206 1.00 87.25 196 ALA A O 1
ATOM 1504 N N . LYS A 1 197 ? 7.304 -4.365 -15.042 1.00 89.12 197 LYS A N 1
ATOM 1505 C CA . LYS A 1 197 ? 6.493 -3.512 -15.928 1.00 89.12 197 LYS A CA 1
ATOM 1506 C C . LYS A 1 197 ? 5.063 -3.305 -15.433 1.00 89.12 197 LYS A C 1
ATOM 1508 O O . LYS A 1 197 ? 4.522 -2.204 -15.578 1.00 89.12 197 LYS A O 1
ATOM 1513 N N . ASP A 1 198 ? 4.489 -4.326 -14.806 1.00 89.81 198 ASP A N 1
ATOM 1514 C CA . ASP A 1 198 ? 3.096 -4.339 -14.369 1.00 89.81 198 ASP A CA 1
ATOM 1515 C C . ASP A 1 198 ? 2.949 -4.024 -12.873 1.00 89.81 198 ASP A C 1
ATOM 1517 O O . ASP A 1 198 ? 1.834 -4.024 -12.346 1.00 89.81 198 ASP A O 1
ATOM 1521 N N . VAL A 1 199 ? 4.051 -3.708 -12.186 1.00 92.06 199 VAL A N 1
ATOM 1522 C CA . VAL A 1 199 ? 4.020 -3.430 -10.750 1.00 92.06 199 VAL A CA 1
ATOM 1523 C C . VAL A 1 199 ? 3.568 -1.989 -10.486 1.00 92.06 199 VAL A C 1
ATOM 1525 O O . VAL A 1 199 ? 4.099 -1.048 -11.092 1.00 92.06 199 VAL A O 1
ATOM 1528 N N . PRO A 1 200 ? 2.598 -1.773 -9.581 1.00 94.69 200 PRO A N 1
ATOM 1529 C CA . PRO A 1 200 ? 2.112 -0.442 -9.249 1.00 94.69 200 PRO A CA 1
ATOM 1530 C C . PRO A 1 200 ? 3.021 0.339 -8.301 1.00 94.69 200 PRO A C 1
ATOM 1532 O O . PRO A 1 200 ? 2.886 1.557 -8.217 1.00 94.69 200 PRO A O 1
ATOM 1535 N N . LEU A 1 201 ? 3.928 -0.329 -7.592 1.00 94.19 201 LEU A N 1
ATOM 1536 C CA . LEU A 1 201 ? 4.786 0.269 -6.576 1.00 94.19 201 LEU A CA 1
ATOM 1537 C C . LEU A 1 201 ? 6.249 -0.118 -6.785 1.00 94.19 201 LEU A C 1
ATOM 1539 O O . LEU A 1 201 ? 6.565 -1.294 -6.955 1.00 94.19 201 LEU A O 1
ATOM 1543 N N . PHE A 1 202 ? 7.137 0.868 -6.705 1.00 92.62 202 PHE A N 1
ATOM 1544 C CA . PHE A 1 202 ? 8.579 0.655 -6.590 1.00 92.62 202 PHE A CA 1
ATOM 1545 C C . PHE A 1 202 ? 9.040 1.093 -5.205 1.00 92.62 202 PHE A C 1
ATOM 1547 O O . PHE A 1 202 ? 8.752 2.212 -4.787 1.00 92.62 202 PHE A O 1
ATOM 1554 N N . HIS A 1 203 ? 9.758 0.226 -4.505 1.00 91.75 203 HIS A N 1
ATOM 1555 C CA . HIS A 1 203 ? 10.243 0.439 -3.145 1.00 91.75 203 HIS A CA 1
ATOM 1556 C C . HIS A 1 203 ? 11.767 0.593 -3.116 1.00 91.75 203 HIS A C 1
ATOM 1558 O O . HIS A 1 203 ? 12.478 0.059 -3.975 1.00 91.75 203 HIS A O 1
ATOM 1564 N N . HIS A 1 204 ? 12.256 1.367 -2.142 1.00 88.12 204 HIS A N 1
ATOM 1565 C CA . HIS A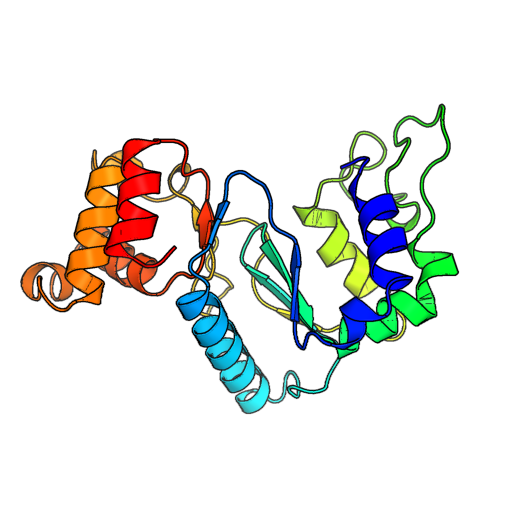 1 204 ? 13.649 1.800 -2.009 1.00 88.12 204 HIS A CA 1
ATOM 1566 C C . HIS A 1 204 ? 14.190 2.543 -3.241 1.00 88.12 204 HIS A C 1
ATOM 1568 O O . HIS A 1 204 ? 15.355 2.417 -3.628 1.00 88.12 204 HIS A O 1
ATOM 1574 N N . PHE A 1 205 ? 13.336 3.375 -3.842 1.00 83.06 205 PHE A N 1
ATOM 1575 C CA . PHE A 1 205 ? 13.660 4.165 -5.026 1.00 83.06 205 PHE A CA 1
ATOM 1576 C C . PHE A 1 205 ? 14.243 5.535 -4.641 1.00 83.06 205 PHE A C 1
ATOM 1578 O O . PHE A 1 205 ? 13.553 6.556 -4.644 1.00 83.06 205 PHE A O 1
ATOM 1585 N N . SER A 1 206 ? 15.507 5.550 -4.215 1.00 85.81 206 SER A N 1
ATOM 1586 C CA . SER A 1 206 ? 16.170 6.717 -3.619 1.00 85.81 206 SER A CA 1
ATOM 1587 C C . SER A 1 206 ? 16.883 7.632 -4.619 1.00 85.81 206 SER A C 1
ATOM 1589 O O . SER A 1 206 ? 17.090 8.802 -4.293 1.00 85.81 206 SER A O 1
ATOM 1591 N N . ASP A 1 207 ? 17.229 7.161 -5.823 1.00 89.75 207 ASP A N 1
ATOM 1592 C CA . ASP A 1 207 ? 17.933 7.975 -6.822 1.00 89.75 207 ASP A CA 1
ATOM 1593 C C . ASP A 1 207 ? 17.005 9.076 -7.386 1.00 89.75 207 ASP A C 1
ATOM 1595 O O . ASP A 1 207 ? 16.003 8.775 -8.047 1.00 89.75 207 ASP A O 1
ATOM 1599 N N . PRO A 1 208 ? 17.322 10.375 -7.192 1.00 91.38 208 PRO A N 1
ATOM 1600 C CA . PRO A 1 208 ? 16.500 11.469 -7.701 1.00 91.38 208 PRO A CA 1
ATOM 1601 C C . PRO A 1 208 ? 16.323 11.469 -9.225 1.00 91.38 208 PRO A C 1
ATOM 1603 O O . PRO A 1 208 ? 15.270 11.883 -9.713 1.00 91.38 208 PRO A O 1
ATOM 1606 N N . ALA A 1 209 ? 17.337 11.055 -9.989 1.00 92.88 209 ALA A N 1
ATOM 1607 C CA . ALA A 1 209 ? 17.259 10.977 -11.445 1.00 92.88 209 ALA A CA 1
ATOM 1608 C C . ALA A 1 209 ? 16.329 9.845 -11.880 1.00 92.88 209 ALA A C 1
ATOM 1610 O O . ALA A 1 209 ? 15.471 10.060 -12.738 1.00 92.88 209 ALA A O 1
ATOM 1611 N N . ALA A 1 210 ? 16.438 8.685 -11.234 1.00 91.06 210 ALA A N 1
ATOM 1612 C CA . ALA A 1 210 ? 15.545 7.564 -11.481 1.00 91.06 210 ALA A CA 1
ATOM 1613 C C . ALA A 1 210 ? 14.091 7.913 -11.125 1.00 91.06 210 ALA A C 1
ATOM 1615 O O . ALA A 1 210 ? 13.191 7.647 -11.917 1.00 91.06 210 ALA A O 1
ATOM 1616 N N . ARG A 1 211 ? 13.847 8.581 -9.987 1.00 90.75 211 ARG A N 1
ATOM 1617 C CA . ARG A 1 211 ? 12.500 9.044 -9.596 1.00 90.75 211 ARG A CA 1
ATOM 1618 C C . ARG A 1 211 ? 11.888 9.986 -10.630 1.00 90.75 211 ARG A C 1
ATOM 1620 O O . ARG A 1 211 ? 10.740 9.791 -11.017 1.00 90.75 211 ARG A O 1
ATOM 1627 N N . ARG A 1 212 ? 12.649 10.983 -11.105 1.00 93.12 212 ARG A N 1
ATOM 1628 C CA . ARG A 1 212 ? 12.188 11.895 -12.169 1.00 93.12 212 ARG A CA 1
ATOM 1629 C C . ARG A 1 212 ? 11.850 11.136 -13.448 1.00 93.12 212 ARG A C 1
ATOM 1631 O O . ARG A 1 212 ? 10.774 11.335 -14.003 1.00 93.12 212 ARG A O 1
ATOM 1638 N N . ALA A 1 213 ? 12.738 10.240 -13.872 1.00 93.06 213 ALA A N 1
ATOM 1639 C CA . ALA A 1 213 ? 12.513 9.419 -15.053 1.00 93.06 213 ALA A CA 1
ATOM 1640 C C . ALA A 1 213 ? 11.279 8.522 -14.896 1.00 93.06 213 ALA A C 1
ATOM 1642 O O . ALA A 1 213 ? 10.547 8.324 -15.854 1.00 93.06 213 ALA A O 1
ATOM 1643 N N . ALA A 1 214 ? 11.010 7.996 -13.703 1.00 91.31 214 ALA A N 1
ATOM 1644 C CA . ALA A 1 214 ? 9.868 7.121 -13.485 1.00 91.31 214 ALA A CA 1
ATOM 1645 C C . ALA A 1 214 ? 8.535 7.884 -13.554 1.00 91.31 214 ALA A C 1
ATOM 1647 O O . ALA A 1 214 ? 7.588 7.393 -14.167 1.00 91.31 214 ALA A O 1
ATOM 1648 N N . VAL A 1 215 ? 8.480 9.109 -13.022 1.00 90.50 215 VAL A N 1
ATOM 1649 C CA . VAL A 1 215 ? 7.332 10.017 -13.207 1.00 90.50 215 VAL A CA 1
ATOM 1650 C C . VAL A 1 215 ? 7.100 10.281 -14.698 1.00 90.50 215 VAL A C 1
ATOM 1652 O O . VAL A 1 215 ? 6.005 10.058 -15.211 1.00 90.50 215 VAL A O 1
ATOM 1655 N N . GLU A 1 216 ? 8.149 10.678 -15.423 1.00 93.38 216 GLU A N 1
ATOM 1656 C CA . GLU A 1 216 ? 8.063 11.035 -16.844 1.00 93.38 216 GLU A CA 1
ATOM 1657 C C . GLU A 1 216 ? 7.715 9.841 -17.746 1.00 93.38 216 GLU A C 1
ATOM 1659 O O . GLU A 1 216 ? 6.888 9.942 -18.654 1.00 93.38 216 GLU A O 1
ATOM 1664 N N . LEU A 1 217 ? 8.362 8.698 -17.523 1.00 92.44 217 LEU A N 1
ATOM 1665 C CA . LEU A 1 217 ? 8.326 7.576 -18.453 1.00 92.44 217 LEU A CA 1
ATOM 1666 C C . LEU A 1 217 ? 7.245 6.547 -18.122 1.00 92.44 217 LEU A C 1
ATOM 1668 O O . LEU A 1 217 ? 6.718 5.930 -19.053 1.00 92.44 217 LEU A O 1
ATOM 1672 N N . LEU A 1 218 ? 6.926 6.367 -16.835 1.00 89.44 218 LEU A N 1
ATOM 1673 C CA . LEU A 1 218 ? 5.999 5.345 -16.335 1.00 89.44 218 LEU A CA 1
ATOM 1674 C C . LEU A 1 218 ? 4.667 5.916 -15.831 1.00 89.44 218 LEU A C 1
ATOM 1676 O O . LEU A 1 218 ? 3.767 5.128 -15.521 1.00 89.44 218 LEU A O 1
ATOM 1680 N N . GLY A 1 219 ? 4.529 7.246 -15.755 1.00 85.19 219 GLY A N 1
ATOM 1681 C CA . GLY A 1 219 ? 3.341 7.910 -15.210 1.00 85.19 219 GLY A CA 1
ATOM 1682 C C . GLY A 1 219 ? 3.167 7.664 -13.710 1.00 85.19 219 GLY A C 1
ATOM 1683 O O . GLY A 1 219 ? 2.052 7.370 -13.265 1.00 85.19 219 GLY A O 1
ATOM 1684 N N . ALA A 1 220 ? 4.285 7.682 -12.981 1.00 74.12 220 ALA A N 1
ATOM 1685 C CA . ALA A 1 220 ? 4.327 7.634 -11.520 1.00 74.12 220 ALA A CA 1
ATOM 1686 C C . ALA A 1 220 ? 4.105 9.014 -10.878 1.00 74.12 220 ALA A C 1
ATOM 1688 O O . ALA A 1 220 ? 4.212 10.025 -11.606 1.00 74.12 220 ALA A O 1
#

Solvent-accessible surface area (backbone atoms only — not comparable to full-atom values): 12086 Å² total; per-residue (Å²): 101,65,60,55,54,62,50,47,57,53,44,65,70,37,77,69,58,74,76,40,65,63,49,78,49,70,59,91,53,51,47,56,19,62,68,40,40,54,52,48,51,54,53,50,48,54,50,34,41,76,68,74,74,42,58,92,76,48,40,32,38,40,30,32,12,66,28,41,34,36,28,46,44,31,52,54,54,47,52,76,43,31,88,67,69,60,37,51,34,52,88,90,45,80,32,43,42,33,50,49,88,42,67,90,38,87,59,44,53,78,46,57,54,74,68,52,49,56,69,50,48,31,68,71,39,88,75,61,43,53,73,46,64,27,61,44,51,57,48,68,24,64,98,84,48,77,54,40,20,42,25,54,84,81,38,71,49,62,81,69,70,56,50,68,46,55,50,44,52,51,28,31,34,48,71,70,66,73,39,64,69,55,71,69,43,87,50,71,68,34,54,48,44,62,52,53,50,66,30,19,28,37,31,76,62,76,53,69,67,26,48,52,48,31,32,74,61,62,56,66

Radius of gyration: 18.8 Å; Cα contacts (8 Å, |Δi|>4): 347; chains: 1; bounding box: 43×32×58 Å

pLDDT: mean 87.44, std 10.09, range [54.38, 97.31]

Secondary structure (DSSP, 8-state):
-TTHHHHHHHHHH-GGGGG-SEEEE--TTEEE-HHHHHHHHHHHHHHHHHTTS--TTS-EEEEETTEEEEEHHHHHHHHHHHHHHT-BPPTTSTTTTSBGGGTTSTTTTT---HHHHHHHHHHHSSSPPEEEEESSTT---TTTS---EEETTTSTHHHHT--HHHHHHHHHHHHTT--HHHHH--SHHHHHHHHHHT-SEEES---HHHHHHHHHHH--

Foldseek 3Di:
DLCPLVVLVVLLPDPVVLVDQKDKDDDPQKDFQPVLLVVQVVQVQVLCVVVVNDHSQFFEWEALALMIMTGSNVSVQCSVCCVQQSDADPPPFCQGSHTPLCVPHPPPPNYDRSLVSVVSVQVPGVVRHYYFAHHHAPDGRPPRGARAEHECVPACCVVVPDDLQNLLVLLLCVLVVNCVPLCPDPDSVSVSSVSVNSHRMYGNNPDPNSSVSNCVRVVD